Protein 1MW5 (pdb70)

Organism: Haemophilus influenzae (strain ATCC 51907 / DSM 11121 / KW20 / Rd) (NCBI:txid71421)

Structure (mmCIF, N/CA/C/O backbone):
data_1MW5
#
_entry.id   1MW5
#
_cell.length_a   79.289
_cell.length_b   79.289
_cell.length_c   143.842
_cell.angle_alpha   90.00
_cell.angle_beta   90.00
_cell.angle_gamma   120.00
#
_symmetry.space_group_name_H-M   'P 64'
#
loop_
_entity.id
_entity.type
_entity.pdbx_description
1 polymer 'HYPOTHETICAL PROTEIN HI1480'
2 water water
#
loop_
_atom_site.group_PDB
_atom_site.id
_atom_site.type_symbol
_atom_site.label_atom_id
_atom_site.label_alt_id
_atom_site.label_comp_id
_atom_site.label_asym_id
_atom_site.label_entity_id
_atom_site.label_seq_id
_atom_site.pdbx_PDB_ins_code
_atom_site.Cartn_x
_atom_site.Cartn_y
_atom_site.Cartn_z
_atom_site.occupancy
_atom_site.B_iso_or_equiv
_atom_site.auth_seq_id
_atom_site.auth_comp_id
_atom_site.auth_asym_id
_atom_site.auth_atom_id
_atom_site.pdbx_PDB_model_num
ATOM 1 N N . GLU A 1 6 ? 23.079 18.485 38.766 1.00 72.58 3 GLU A N 1
ATOM 2 C CA . GLU A 1 6 ? 24.335 19.298 38.802 1.00 74.15 3 GLU A CA 1
ATOM 3 C C . GLU A 1 6 ? 25.322 18.676 39.788 1.00 70.77 3 GLU A C 1
ATOM 4 O O . GLU A 1 6 ? 26.260 17.995 39.400 1.00 64.16 3 GLU A O 1
ATOM 10 N N . THR A 1 7 ? 25.115 18.932 41.073 1.00 66.53 4 THR A N 1
ATOM 11 C CA . THR A 1 7 ? 25.993 18.363 42.070 1.00 64.22 4 THR A CA 1
ATOM 12 C C . THR A 1 7 ? 25.802 16.839 42.036 1.00 59.26 4 THR A C 1
ATOM 13 O O . THR A 1 7 ? 26.721 16.072 42.338 1.00 50.36 4 THR A O 1
ATOM 17 N N . ASP A 1 8 ? 24.603 16.412 41.655 1.00 52.44 5 ASP A N 1
ATOM 18 C CA . ASP A 1 8 ? 24.298 14.994 41.523 1.00 48.40 5 ASP A CA 1
ATOM 19 C C . ASP A 1 8 ? 25.281 14.412 40.488 1.00 46.91 5 ASP A C 1
ATOM 20 O O . ASP A 1 8 ? 25.943 13.405 40.734 1.00 42.80 5 ASP A O 1
ATOM 25 N N . LEU A 1 9 ? 25.409 15.077 39.342 1.00 38.80 6 LEU A N 1
ATOM 26 C CA . LEU A 1 9 ? 26.305 14.614 38.297 1.00 35.82 6 LEU A CA 1
ATOM 27 C C . LEU A 1 9 ? 27.754 14.581 38.757 1.00 40.29 6 LEU A C 1
ATOM 28 O O . LEU A 1 9 ? 28.489 13.649 38.439 1.00 35.38 6 LEU A O 1
ATOM 33 N N . LEU A 1 10 ? 28.172 15.570 39.529 1.00 35.38 7 LEU A N 1
ATOM 34 C CA . LEU A 1 10 ? 29.541 15.584 39.981 1.00 37.50 7 LEU A CA 1
ATOM 35 C C . LEU A 1 10 ? 29.793 14.516 41.045 1.00 40.35 7 LEU A C 1
ATOM 36 O O . LEU A 1 10 ? 30.893 13.942 41.105 1.00 32.10 7 LEU A O 1
ATOM 49 N N . LYS A 1 12 ? 28.364 11.645 41.084 1.00 37.04 9 LYS A N 1
ATOM 50 C CA . LYS A 1 12 ? 28.457 10.418 40.285 1.00 39.85 9 LYS A CA 1
ATOM 51 C C . LYS A 1 12 ? 29.876 10.262 39.765 1.00 38.86 9 LYS A C 1
ATOM 52 O O . LYS A 1 12 ? 30.379 9.141 39.672 1.00 37.03 9 LYS A O 1
ATOM 74 N N . VAL A 1 14 ? 32.697 11.627 41.225 1.00 31.62 11 VAL A N 1
ATOM 75 C CA . VAL A 1 14 ? 33.675 11.372 42.289 1.00 34.14 11 VAL A CA 1
ATOM 76 C C . VAL A 1 14 ? 33.582 9.915 42.828 1.00 35.50 11 VAL A C 1
ATOM 77 O O . VAL A 1 14 ? 34.545 9.397 43.377 1.00 30.23 11 VAL A O 1
ATOM 81 N N . ARG A 1 15 ? 32.428 9.285 42.668 1.00 27.48 12 ARG A N 1
ATOM 82 C CA . ARG A 1 15 ? 32.201 7.903 43.144 1.00 29.78 12 ARG A CA 1
ATOM 83 C C . ARG A 1 15 ? 32.645 6.786 42.186 1.00 32.24 12 ARG A C 1
ATOM 84 O O . ARG A 1 15 ? 32.226 5.625 42.362 1.00 28.25 12 ARG A O 1
ATOM 92 N N . GLN A 1 16 ? 33.413 7.118 41.144 1.00 27.51 13 GLN A N 1
ATOM 93 C CA . GLN A 1 16 ? 33.895 6.067 40.234 1.00 29.34 13 GLN A CA 1
ATOM 94 C C . GLN A 1 16 ? 35.169 6.451 39.555 1.00 27.25 13 GLN A C 1
ATOM 95 O O . GLN A 1 16 ? 35.553 7.628 39.562 1.00 28.48 13 GLN A O 1
ATOM 101 N N . PRO A 1 17 ? 35.876 5.452 38.978 1.00 27.42 14 PRO A N 1
ATOM 102 C CA . PRO A 1 17 ? 37.131 5.740 38.279 1.00 28.79 14 PRO A CA 1
ATOM 103 C C . PRO A 1 17 ? 36.732 6.642 37.087 1.00 29.65 14 PRO A C 1
ATOM 104 O O . PRO A 1 17 ? 35.722 6.374 36.425 1.00 28.77 14 PRO A O 1
ATOM 108 N N . VAL A 1 18 ? 37.500 7.704 36.847 1.00 26.84 15 VAL A N 1
ATOM 109 C CA . VAL A 1 18 ? 37.212 8.627 35.755 1.00 29.07 15 VAL A CA 1
ATOM 110 C C . VAL A 1 18 ? 38.374 8.769 34.819 1.00 27.70 15 VAL A C 1
ATOM 111 O O . VAL A 1 18 ? 39.479 8.335 35.123 1.00 30.64 15 VAL A O 1
ATOM 115 N N . LYS A 1 19 ? 38.117 9.423 33.687 1.00 29.79 16 LYS A N 1
ATOM 116 C CA . LYS A 1 19 ? 39.101 9.550 32.640 1.00 29.51 16 LYS A CA 1
ATOM 117 C C . LYS A 1 19 ? 39.110 10.953 31.998 1.00 24.92 16 LYS A C 1
ATOM 118 O O . LYS A 1 19 ? 38.054 11.547 31.776 1.00 29.09 16 LYS A O 1
ATOM 124 N N . LEU A 1 20 ? 40.292 11.449 31.669 1.00 24.50 17 LEU A N 1
ATOM 125 C CA . LEU A 1 20 ? 40.418 12.777 31.035 1.00 29.89 17 LEU A CA 1
ATOM 126 C C . LEU A 1 20 ? 40.418 12.709 29.517 1.00 28.01 17 LEU A C 1
ATOM 127 O O . LEU A 1 20 ? 41.247 12.006 28.934 1.00 28.68 17 LEU A O 1
ATOM 132 N N . TYR A 1 21 ? 39.509 13.442 28.872 1.00 30.43 18 TYR A N 1
ATOM 133 C CA . TYR A 1 21 ? 39.467 13.469 27.403 1.00 28.50 18 TYR A CA 1
ATOM 134 C C . TYR A 1 21 ? 39.758 14.868 26.806 1.00 29.12 18 TYR A C 1
ATOM 135 O O . TYR A 1 21 ? 39.139 15.828 27.230 1.00 25.18 18 TYR A O 1
ATOM 144 N N . SER A 1 22 ? 40.661 14.976 25.834 1.00 32.58 19 SER A N 1
ATOM 145 C CA . SER A 1 22 ? 40.828 16.250 25.115 1.00 33.40 19 SER A CA 1
ATOM 146 C C . SER A 1 22 ? 39.595 16.273 24.190 1.00 36.61 19 SER A C 1
ATOM 147 O O . SER A 1 22 ? 38.955 15.221 23.990 1.00 32.73 19 SER A O 1
ATOM 150 N N . VAL A 1 23 ? 39.261 17.437 23.613 1.00 31.25 20 VAL A N 1
ATOM 151 C CA . VAL A 1 23 ? 38.101 17.539 22.732 1.00 29.92 20 VAL A CA 1
ATOM 152 C C . VAL A 1 23 ? 38.348 16.651 21.534 1.00 28.51 20 VAL A C 1
ATOM 153 O O . VAL A 1 23 ? 37.439 15.955 21.099 1.00 28.53 20 VAL A O 1
ATOM 157 N N . ALA A 1 24 ? 39.590 16.643 21.024 1.00 25.43 21 ALA A N 1
ATOM 158 C CA . ALA A 1 24 ? 39.902 15.772 19.874 1.00 34.19 21 ALA A CA 1
ATOM 159 C C . ALA A 1 24 ? 39.669 14.260 20.173 1.00 32.00 21 ALA A C 1
ATOM 160 O O . ALA A 1 24 ? 39.022 13.527 19.370 1.00 28.74 21 ALA A O 1
ATOM 162 N N . THR A 1 25 ? 40.150 13.786 21.326 1.00 34.17 22 THR A N 1
ATOM 163 C CA . THR A 1 25 ? 39.979 12.359 21.621 1.00 30.22 22 THR A CA 1
ATOM 164 C C . THR A 1 25 ? 38.513 12.024 21.853 1.00 27.66 22 THR A C 1
ATOM 165 O O . THR A 1 25 ? 38.081 10.943 21.504 1.00 33.50 22 THR A O 1
ATOM 169 N N . LEU A 1 26 ? 37.724 12.939 22.407 1.00 27.76 23 LEU A N 1
ATOM 170 C CA . LEU A 1 26 ? 36.277 12.663 22.578 1.00 24.22 23 LEU A CA 1
ATOM 171 C C . LEU A 1 26 ? 35.588 12.600 21.189 1.00 27.88 23 LEU A C 1
ATOM 172 O O . LEU A 1 26 ? 34.759 11.720 20.910 1.00 28.35 23 LEU A O 1
ATOM 177 N N . PHE A 1 27 ? 35.932 13.525 20.302 1.00 28.80 24 PHE A N 1
ATOM 178 C CA . PHE A 1 27 ? 35.344 13.541 18.947 1.00 29.18 24 PHE A CA 1
ATOM 179 C C . PHE A 1 27 ? 35.691 12.187 18.265 1.00 26.61 24 PHE A C 1
ATOM 180 O O . PHE A 1 27 ? 34.854 11.557 17.598 1.00 28.29 24 PHE A O 1
ATOM 188 N N . HIS A 1 28 ? 36.936 11.767 18.431 1.00 26.95 25 HIS A N 1
ATOM 189 C CA . HIS A 1 28 ? 37.403 10.498 17.863 1.00 32.80 25 HIS A CA 1
ATOM 190 C C . HIS A 1 28 ? 36.646 9.327 18.514 1.00 26.82 25 HIS A C 1
ATOM 191 O O . HIS A 1 28 ? 36.273 8.375 17.832 1.00 29.28 25 HIS A O 1
ATOM 198 N N . GLU A 1 29 ? 36.371 9.391 19.815 1.00 28.16 26 GLU A N 1
ATOM 199 C CA . GLU A 1 29 ? 35.605 8.297 20.414 1.00 33.34 26 GLU A CA 1
ATOM 200 C C . GLU A 1 29 ? 34.197 8.210 19.792 1.00 35.18 26 GLU A C 1
ATOM 201 O O . GLU A 1 29 ? 33.681 7.111 19.524 1.00 35.61 26 GLU A O 1
ATOM 207 N N . PHE A 1 30 ? 33.555 9.363 19.592 1.00 30.00 27 PHE A N 1
ATOM 208 C CA . PHE A 1 30 ? 32.232 9.382 18.939 1.00 32.35 27 PHE A CA 1
ATOM 209 C C . PHE A 1 30 ? 32.330 8.764 17.543 1.00 28.60 27 PHE A C 1
ATOM 210 O O . PHE A 1 30 ? 31.457 7.964 17.142 1.00 28.72 27 PHE A O 1
ATOM 218 N N . SER A 1 31 ? 33.395 9.109 16.815 1.00 21.00 28 SER A N 1
ATOM 219 C CA . SER A 1 31 ? 33.544 8.557 15.450 1.00 28.05 28 SER A CA 1
ATOM 220 C C . SER A 1 31 ? 33.626 7.032 15.504 1.00 30.42 28 SER A C 1
ATOM 221 O O . SER A 1 31 ? 32.987 6.349 14.703 1.00 31.20 28 SER A O 1
ATOM 224 N N . GLU A 1 32 ? 34.431 6.505 16.430 1.00 33.88 29 GLU A N 1
ATOM 225 C CA . GLU A 1 32 ? 34.597 5.037 16.560 1.00 33.42 29 GLU A CA 1
ATOM 226 C C . GLU A 1 32 ? 33.311 4.310 16.940 1.00 27.77 29 GLU A C 1
ATOM 227 O O . GLU A 1 32 ? 32.941 3.337 16.275 1.00 34.86 29 GLU A O 1
ATOM 233 N N . VAL A 1 33 ? 32.621 4.778 17.984 1.00 25.44 30 VAL A N 1
ATOM 234 C CA . VAL A 1 33 ? 31.372 4.158 18.423 1.00 25.88 30 VAL A CA 1
ATOM 235 C C . VAL A 1 33 ? 30.301 4.192 17.318 1.00 28.87 30 VAL A C 1
ATOM 236 O O . VAL A 1 33 ? 29.609 3.180 17.046 1.00 29.92 30 VAL A O 1
ATOM 240 N N . ILE A 1 34 ? 30.172 5.349 16.663 1.00 28.52 31 ILE A N 1
ATOM 241 C CA . ILE A 1 34 ? 29.206 5.482 15.585 1.00 27.15 31 ILE A CA 1
ATOM 242 C C . ILE A 1 34 ? 29.494 4.534 14.406 1.00 24.33 31 ILE A C 1
ATOM 243 O O . ILE A 1 34 ? 28.560 3.850 13.952 1.00 26.79 31 ILE A O 1
ATOM 248 N N . THR A 1 35 ? 30.740 4.418 13.921 1.00 25.75 32 THR A N 1
ATOM 249 C CA . THR A 1 35 ? 30.949 3.515 12.783 1.00 31.88 32 THR A CA 1
ATOM 250 C C . THR A 1 35 ? 30.710 2.056 13.161 1.00 31.96 32 THR A C 1
ATOM 251 O O . THR A 1 35 ? 30.219 1.270 12.340 1.00 32.52 32 THR A O 1
ATOM 255 N N . LYS A 1 36 ? 31.028 1.698 14.397 1.00 30.07 33 LYS A N 1
ATOM 256 C CA . LYS A 1 36 ? 30.774 0.339 14.860 1.00 30.82 33 LYS A CA 1
ATOM 257 C C . LYS A 1 36 ? 29.285 0.084 14.847 1.00 34.13 33 LYS A C 1
ATOM 258 O O . LYS A 1 36 ? 28.860 -0.946 14.329 1.00 31.29 33 LYS A O 1
ATOM 264 N N . LEU A 1 37 ? 28.490 1.001 15.416 1.00 27.29 34 LEU A N 1
ATOM 265 C CA . LEU A 1 37 ? 27.040 0.810 15.439 1.00 28.03 34 LEU A CA 1
ATOM 266 C C . LEU A 1 37 ? 26.466 0.766 14.008 1.00 34.30 34 LEU A C 1
ATOM 267 O O . LEU A 1 37 ? 25.522 0.014 13.734 1.00 31.64 34 LEU A O 1
ATOM 272 N N . GLU A 1 38 ? 27.017 1.558 13.093 1.00 32.68 35 GLU A N 1
ATOM 273 C CA . GLU A 1 38 ? 26.497 1.512 11.723 1.00 36.08 35 GLU A CA 1
ATOM 274 C C . GLU A 1 38 ? 26.770 0.141 11.122 1.00 34.23 35 GLU A C 1
ATOM 275 O O . GLU A 1 38 ? 26.026 -0.311 10.267 1.00 32.15 35 GLU A O 1
ATOM 281 N N . HIS A 1 39 ? 27.809 -0.542 11.594 1.00 36.70 36 HIS A N 1
ATOM 282 C CA . HIS A 1 39 ? 28.106 -1.860 11.055 1.00 36.04 36 HIS A CA 1
ATOM 283 C C . HIS A 1 39 ? 27.050 -2.848 11.505 1.00 37.42 36 HIS A C 1
ATOM 284 O O . HIS A 1 39 ? 26.871 -3.893 10.890 1.00 40.63 36 HIS A O 1
ATOM 291 N N . SER A 1 40 ? 26.302 -2.524 12.548 1.00 35.03 37 SER A N 1
ATOM 292 C CA . SER A 1 40 ? 25.289 -3.483 12.996 1.00 32.63 37 SER A CA 1
ATOM 293 C C . SER A 1 40 ? 23.942 -3.291 12.315 1.00 39.66 37 SER A C 1
ATOM 294 O O . SER A 1 40 ? 23.020 -4.077 12.503 1.00 38.03 37 SER A O 1
ATOM 297 N N . VAL A 1 41 ? 23.841 -2.237 11.509 1.00 39.18 38 VAL A N 1
ATOM 298 C CA . VAL A 1 41 ? 22.607 -1.943 10.819 1.00 38.33 38 VAL A CA 1
ATOM 299 C C . VAL A 1 41 ? 22.305 -3.027 9.795 1.00 42.59 38 VAL A C 1
ATOM 300 O O . VAL A 1 41 ? 23.170 -3.433 9.010 1.00 40.55 38 VAL A O 1
ATOM 304 N N . GLN A 1 42 ? 21.072 -3.508 9.842 1.00 44.78 39 GLN A N 1
ATOM 305 C CA . GLN A 1 42 ? 20.587 -4.502 8.899 1.00 55.21 39 GLN A CA 1
ATOM 306 C C . GLN A 1 42 ? 19.455 -3.824 8.104 1.00 52.10 39 GLN A C 1
ATOM 307 O O . GLN A 1 42 ? 19.719 -3.150 7.123 1.00 61.40 39 GLN A O 1
ATOM 313 N N . LYS A 1 43 ? 18.214 -3.956 8.545 1.00 55.80 40 LYS A N 1
ATOM 314 C CA . LYS A 1 43 ? 17.099 -3.322 7.844 1.00 58.76 40 LYS A CA 1
ATOM 315 C C . LYS A 1 43 ? 16.826 -1.919 8.376 1.00 59.67 40 LYS A C 1
ATOM 316 O O . LYS A 1 43 ? 17.229 -1.558 9.483 1.00 64.58 40 LYS A O 1
ATOM 322 N N . GLU A 1 44 ? 16.109 -1.139 7.590 1.00 50.07 41 GLU A N 1
ATOM 323 C CA . GLU A 1 44 ? 15.738 0.203 7.994 1.00 52.92 41 GLU A CA 1
ATOM 324 C C . GLU A 1 44 ? 14.536 0.098 8.928 1.00 52.33 41 GLU A C 1
ATOM 325 O O . GLU A 1 44 ? 13.653 -0.724 8.721 1.00 54.30 41 GLU A O 1
ATOM 331 N N . PRO A 1 45 ? 14.487 0.927 9.977 1.00 51.46 42 PRO A N 1
ATOM 332 C CA . PRO A 1 45 ? 13.352 0.880 10.907 1.00 51.66 42 PRO A CA 1
ATOM 333 C C . PRO A 1 45 ? 12.061 1.393 10.226 1.00 53.18 42 PRO A C 1
ATOM 334 O O . PRO A 1 45 ? 12.108 2.226 9.315 1.00 44.96 42 PRO A O 1
ATOM 338 N N . THR A 1 46 ? 10.912 0.890 10.640 1.00 53.35 43 THR A N 1
ATOM 339 C 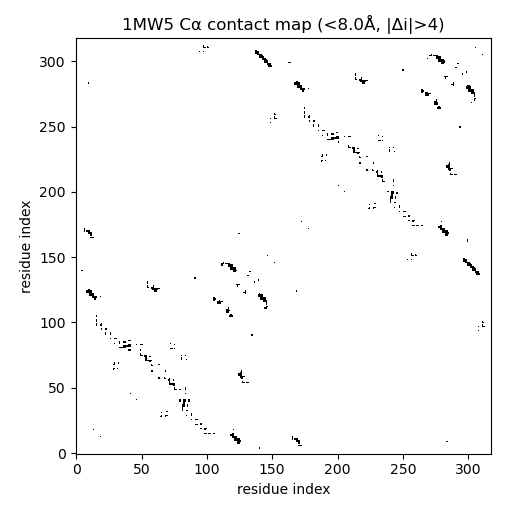CA . THR A 1 46 ? 9.676 1.350 10.029 1.00 58.09 43 THR A CA 1
ATOM 340 C C . THR A 1 46 ? 9.019 2.309 10.996 1.00 57.88 43 THR A C 1
ATOM 341 O O . THR A 1 46 ? 8.840 3.475 10.703 1.00 64.75 43 THR A O 1
ATOM 345 N N . SER A 1 47 ? 8.663 1.821 12.165 1.00 65.80 44 SER A N 1
ATOM 346 C CA . SER A 1 47 ? 8.058 2.683 13.164 1.00 74.00 44 SER A CA 1
ATOM 347 C C . SER A 1 47 ? 9.123 2.890 14.236 1.00 72.22 44 SER A C 1
ATOM 348 O O . SER A 1 47 ? 9.885 1.965 14.520 1.00 73.85 44 SER A O 1
ATOM 351 N N . LEU A 1 48 ? 9.191 4.083 14.830 1.00 71.97 45 LEU A N 1
ATOM 352 C CA . LEU A 1 48 ? 10.187 4.303 15.867 1.00 70.72 45 LEU A CA 1
ATOM 353 C C . LEU A 1 48 ? 9.748 4.591 17.299 1.00 72.47 45 LEU A C 1
ATOM 354 O O . LEU A 1 48 ? 8.647 5.080 17.569 1.00 73.70 45 LEU A O 1
ATOM 359 N N . LEU A 1 49 ? 10.656 4.280 18.217 1.00 67.41 46 LEU A N 1
ATOM 360 C CA . LEU A 1 49 ? 10.410 4.400 19.647 1.00 67.10 46 LEU A CA 1
ATOM 361 C C . LEU A 1 49 ? 10.102 5.773 20.198 1.00 65.83 46 LEU A C 1
ATOM 362 O O . LEU A 1 49 ? 10.574 6.780 19.692 1.00 64.63 46 LEU A O 1
ATOM 367 N N . SER A 1 50 ? 9.284 5.786 21.243 1.00 61.89 47 SER A N 1
ATOM 368 C CA . SER A 1 50 ? 8.936 7.013 21.916 1.00 67.70 47 SER A CA 1
ATOM 369 C C . SER A 1 50 ? 10.034 7.211 22.942 1.00 69.78 47 SER A C 1
ATOM 370 O O . SER A 1 50 ? 10.651 6.249 23.375 1.00 72.18 47 SER A O 1
ATOM 373 N N . GLU A 1 51 ? 10.281 8.450 23.344 1.00 74.70 48 GLU A N 1
ATOM 374 C CA . GLU A 1 51 ? 11.324 8.706 24.329 1.00 73.85 48 GLU A CA 1
ATOM 375 C C . GLU A 1 51 ? 11.063 7.900 25.589 1.00 72.37 48 GLU A C 1
ATOM 376 O O . GLU A 1 51 ? 11.936 7.735 26.439 1.00 73.21 48 GLU A O 1
ATOM 382 N N . GLU A 1 52 ? 9.854 7.386 25.714 1.00 69.45 49 GLU A N 1
ATOM 383 C CA . GLU A 1 52 ? 9.537 6.582 26.877 1.00 68.89 49 GLU A CA 1
ATOM 384 C C . GLU A 1 52 ? 10.105 5.183 26.656 1.00 66.09 49 GLU A C 1
ATOM 385 O O . GLU A 1 52 ? 10.874 4.656 27.458 1.00 68.25 49 GLU A O 1
ATOM 391 N N . ASN A 1 53 ? 9.727 4.593 25.540 1.00 58.64 50 ASN A N 1
ATOM 392 C CA . ASN A 1 53 ? 10.177 3.265 25.215 1.00 59.92 50 ASN A CA 1
ATOM 393 C C . ASN A 1 53 ? 11.623 3.221 24.777 1.00 59.05 50 ASN A C 1
ATOM 394 O O . ASN A 1 53 ? 12.283 2.190 24.918 1.00 54.83 50 ASN A O 1
ATOM 399 N N . TRP A 1 54 ? 12.125 4.330 24.245 1.00 55.97 51 TRP A N 1
ATOM 400 C CA . TRP A 1 54 ? 13.496 4.316 23.791 1.00 54.52 51 TRP A CA 1
ATOM 401 C C . TRP A 1 54 ? 14.392 4.272 25.017 1.00 56.07 51 TRP A C 1
ATOM 402 O O . TRP A 1 54 ? 15.403 3.571 25.026 1.00 57.08 51 TRP A O 1
ATOM 413 N N . HIS A 1 55 ? 14.008 4.968 26.076 1.00 49.30 52 HIS A N 1
ATOM 414 C CA . HIS A 1 55 ? 14.823 4.932 27.270 1.00 56.67 52 HIS A CA 1
ATOM 415 C C . HIS A 1 55 ? 14.808 3.580 27.999 1.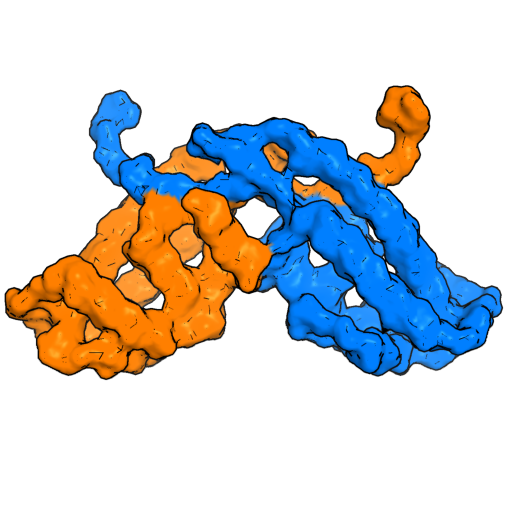00 56.36 52 HIS A C 1
ATOM 416 O O . HIS A 1 55 ? 15.816 3.153 28.585 1.00 50.45 52 HIS A O 1
ATOM 423 N N . LYS A 1 56 ? 13.670 2.897 27.941 1.00 55.37 53 LYS A N 1
ATOM 424 C CA . LYS A 1 56 ? 13.542 1.576 28.546 1.00 50.00 53 LYS A CA 1
ATOM 425 C C . LYS A 1 56 ? 14.477 0.625 27.808 1.00 46.17 53 LYS A C 1
ATOM 426 O O . LYS A 1 56 ? 15.142 -0.205 28.426 1.00 47.37 53 LYS A O 1
ATOM 432 N N . GLN A 1 57 ? 14.531 0.747 26.481 1.00 43.12 54 GLN A N 1
ATOM 433 C CA . GLN A 1 57 ? 15.391 -0.092 25.680 1.00 35.23 54 GLN A CA 1
ATOM 434 C C . GLN A 1 57 ? 16.877 0.280 25.833 1.00 45.89 54 GLN A C 1
ATOM 435 O O . GLN A 1 57 ? 17.765 -0.589 25.771 1.00 39.87 54 GLN A O 1
ATOM 441 N N . PHE A 1 58 ? 17.159 1.566 26.030 1.00 37.69 55 PHE A N 1
ATOM 442 C CA . PHE A 1 58 ? 18.544 1.977 26.175 1.00 35.66 55 PHE A CA 1
ATOM 443 C C . PHE A 1 58 ? 19.136 1.418 27.481 1.00 38.09 55 PHE A C 1
ATOM 444 O O . PHE A 1 58 ? 20.319 1.081 27.558 1.00 33.03 55 PHE A O 1
ATOM 452 N N . LEU A 1 59 ? 18.307 1.342 28.511 1.00 38.31 56 LEU A N 1
ATOM 453 C CA . LEU A 1 59 ? 18.745 0.813 29.794 1.00 41.93 56 LEU A CA 1
ATOM 454 C C . LEU A 1 59 ? 19.231 -0.646 29.659 1.00 39.03 56 LEU A C 1
ATOM 455 O O . LEU A 1 59 ? 20.293 -1.018 30.175 1.00 39.82 56 LEU A O 1
ATOM 460 N N . LYS A 1 60 ? 18.445 -1.457 28.959 1.00 40.82 57 LYS A N 1
ATOM 461 C CA . LYS A 1 60 ? 18.777 -2.858 28.729 1.00 41.28 57 LYS A CA 1
ATOM 462 C C . LYS A 1 60 ? 20.039 -2.947 27.897 1.00 42.54 57 LYS A C 1
ATOM 463 O O . LYS A 1 60 ? 20.861 -3.846 28.102 1.00 39.81 57 LYS A O 1
ATOM 469 N N . PHE A 1 61 ? 20.180 -2.012 26.956 1.00 37.22 58 PHE A N 1
ATOM 470 C CA . PHE A 1 61 ? 21.346 -1.966 26.065 1.00 33.97 58 PHE A CA 1
ATOM 471 C C . PHE A 1 61 ? 22.576 -1.642 26.895 1.00 33.14 58 PHE A C 1
ATOM 472 O O . PHE A 1 61 ? 23.588 -2.320 26.787 1.00 32.89 58 PHE A O 1
ATOM 480 N N . ALA A 1 62 ? 22.488 -0.607 27.730 1.00 31.95 59 ALA A N 1
ATOM 481 C CA . ALA A 1 62 ? 23.643 -0.200 28.529 1.00 38.95 59 ALA A CA 1
ATOM 482 C C . ALA A 1 62 ? 24.062 -1.260 29.564 1.00 37.75 59 ALA A C 1
ATOM 483 O O . ALA A 1 62 ? 25.251 -1.443 29.831 1.00 39.71 59 ALA A O 1
ATOM 485 N N . GLN A 1 63 ? 23.092 -1.931 30.158 1.00 37.35 60 GLN A N 1
ATOM 486 C CA . GLN A 1 63 ? 23.405 -2.986 31.121 1.00 42.25 60 GLN A CA 1
ATOM 487 C C . GLN A 1 63 ? 24.174 -4.120 30.453 1.00 37.21 60 GLN A C 1
ATOM 488 O O . GLN A 1 63 ? 24.907 -4.836 31.124 1.00 40.64 60 GLN A O 1
ATOM 494 N N . ALA A 1 64 ? 24.021 -4.279 29.139 1.00 33.27 61 ALA A N 1
ATOM 495 C CA . ALA A 1 64 ? 24.739 -5.343 28.426 1.00 33.19 61 ALA A CA 1
ATOM 496 C C . ALA A 1 64 ? 26.072 -4.884 27.807 1.00 33.88 61 ALA A C 1
ATOM 497 O O . ALA A 1 64 ? 26.753 -5.659 27.123 1.00 33.30 61 ALA A O 1
ATOM 499 N N . LEU A 1 65 ? 26.436 -3.623 28.030 1.00 33.09 62 LEU A N 1
ATOM 500 C CA . LEU A 1 65 ? 27.717 -3.101 27.520 1.00 33.05 62 LEU A CA 1
ATOM 501 C C . LEU A 1 65 ? 28.857 -3.413 28.507 1.00 28.82 62 LEU A C 1
ATOM 502 O O . LEU A 1 65 ? 28.621 -3.673 29.673 1.00 30.90 62 LEU A O 1
ATOM 507 N N . PRO A 1 6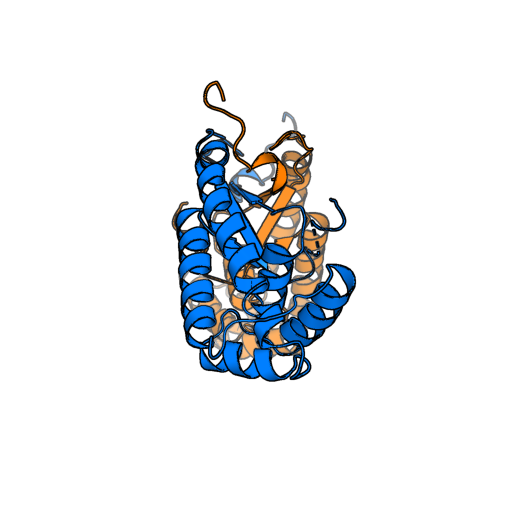6 ? 30.116 -3.399 28.043 1.00 26.20 63 PRO A N 1
ATOM 508 C CA . PRO A 1 66 ? 31.236 -3.685 28.951 1.00 31.92 63 PRO A CA 1
ATOM 509 C C . PRO A 1 66 ? 31.437 -2.553 29.941 1.00 31.86 63 PRO A C 1
ATOM 510 O O . PRO A 1 66 ? 31.160 -1.400 29.614 1.00 32.70 63 PRO A O 1
ATOM 514 N N . ALA A 1 67 ? 31.879 -2.883 31.150 1.00 28.05 64 ALA A N 1
ATOM 515 C CA . ALA A 1 67 ? 32.212 -1.880 32.150 1.00 25.38 64 ALA A CA 1
ATOM 516 C C . ALA A 1 67 ? 33.743 -1.786 32.028 1.00 29.04 64 ALA A C 1
ATOM 517 O O . ALA A 1 67 ? 34.392 -1.109 32.799 1.00 26.42 64 ALA A O 1
ATOM 519 N N . HIS A 1 68 ? 34.315 -2.500 31.052 1.00 30.14 65 HIS A N 1
ATOM 520 C CA . HIS A 1 68 ? 35.745 -2.343 30.752 1.00 27.96 65 HIS A CA 1
ATOM 521 C C . HIS A 1 68 ? 35.790 -0.889 30.135 1.00 32.45 65 HIS A C 1
ATOM 522 O O . HIS A 1 68 ? 34.735 -0.305 29.829 1.00 24.28 65 HIS A O 1
ATOM 529 N N . GLY A 1 69 ? 36.976 -0.328 29.959 1.00 25.23 66 GLY A N 1
ATOM 530 C CA . GLY A 1 69 ? 37.086 1.033 29.436 1.00 28.28 66 GLY A CA 1
ATOM 531 C C . GLY A 1 69 ? 36.743 1.244 27.966 1.00 36.37 66 GLY A C 1
ATOM 532 O O . GLY A 1 69 ? 36.668 2.394 27.515 1.00 31.67 66 GLY A O 1
ATOM 533 N N . SER A 1 70 ? 36.552 0.162 27.205 1.00 32.81 67 SER A N 1
ATOM 534 C CA . SER A 1 70 ? 36.227 0.289 25.788 1.00 28.77 67 SER A CA 1
ATOM 535 C C . SER A 1 70 ? 35.309 -0.827 25.350 1.00 32.54 67 SER A C 1
ATOM 536 O O . SER A 1 70 ? 35.023 -1.726 26.130 1.00 28.65 67 SER A O 1
ATOM 539 N N . ALA A 1 71 ? 34.840 -0.758 24.108 1.00 33.27 68 ALA A N 1
ATOM 540 C CA . ALA A 1 71 ? 33.941 -1.773 23.565 1.00 32.01 68 ALA A CA 1
ATOM 541 C C . ALA A 1 71 ? 34.319 -2.046 22.095 1.00 31.95 68 ALA A C 1
ATOM 542 O O . ALA A 1 71 ? 34.537 -1.112 21.320 1.00 31.16 68 ALA A O 1
ATOM 544 N N . SER A 1 72 ? 34.392 -3.320 21.718 1.00 27.43 69 SER A N 1
ATOM 545 C CA . SER A 1 72 ? 34.706 -3.704 20.345 1.00 27.98 69 SER A CA 1
ATOM 546 C C . SER A 1 72 ? 33.361 -3.752 19.606 1.00 27.13 69 SER A C 1
ATOM 547 O O . SER A 1 72 ? 32.317 -3.636 20.234 1.00 27.70 69 SER A O 1
ATOM 550 N N . TRP A 1 73 ? 33.386 -3.966 18.298 1.00 31.09 70 TRP A N 1
ATOM 551 C CA . TRP A 1 73 ? 32.153 -4.042 17.528 1.00 34.74 70 TRP A CA 1
ATOM 552 C C . TRP A 1 73 ? 31.306 -5.155 18.104 1.00 37.53 70 TRP A C 1
ATOM 553 O O . TRP A 1 73 ? 30.107 -4.970 18.384 1.00 35.29 70 TRP A O 1
ATOM 564 N N . LEU A 1 74 ? 31.921 -6.325 18.281 1.00 37.12 71 LEU A N 1
ATOM 565 C CA . LEU A 1 74 ? 31.175 -7.446 18.846 1.00 34.01 71 LEU A CA 1
ATOM 566 C C . LEU A 1 74 ? 30.531 -7.094 20.182 1.00 33.12 71 LEU A C 1
ATOM 567 O O . LEU A 1 74 ? 29.388 -7.485 20.435 1.00 31.21 71 LEU A O 1
ATOM 572 N N . ASN A 1 75 ? 31.250 -6.384 21.060 1.00 30.59 72 ASN A N 1
ATOM 573 C CA . ASN A 1 75 ? 30.642 -6.029 22.354 1.00 35.02 72 ASN A CA 1
ATOM 574 C C . ASN A 1 75 ? 29.367 -5.196 22.117 1.00 37.46 72 ASN A C 1
ATOM 575 O O . ASN A 1 75 ? 28.368 -5.376 22.807 1.00 36.56 72 ASN A O 1
ATOM 580 N N . LEU A 1 76 ? 29.428 -4.265 21.159 1.00 33.69 73 LEU A N 1
ATOM 581 C CA . LEU A 1 76 ? 28.271 -3.394 20.867 1.00 31.22 73 LEU A CA 1
ATOM 582 C C . LEU A 1 76 ? 27.149 -4.188 20.243 1.00 30.40 73 LEU A C 1
ATOM 583 O O . LEU A 1 76 ? 25.991 -4.047 20.639 1.00 30.36 73 LEU A O 1
ATOM 588 N N . ASP A 1 77 ? 27.497 -5.040 19.285 1.00 33.36 74 ASP A N 1
ATOM 589 C CA . ASP A 1 77 ? 26.473 -5.846 18.640 1.00 39.18 74 ASP A CA 1
ATOM 590 C C . ASP A 1 77 ? 25.844 -6.821 19.623 1.00 39.07 74 ASP A C 1
ATOM 591 O O . ASP A 1 77 ? 24.627 -7.046 19.578 1.00 40.52 74 ASP A O 1
ATOM 596 N N . ASP A 1 78 ? 26.644 -7.398 20.528 1.00 40.55 75 ASP A N 1
ATOM 597 C CA . ASP A 1 78 ? 26.041 -8.303 21.516 1.00 41.58 75 ASP A CA 1
ATOM 598 C C . ASP A 1 78 ? 25.064 -7.521 22.402 1.00 41.30 75 ASP A C 1
ATOM 599 O O . ASP A 1 78 ? 23.973 -8.011 22.728 1.00 36.65 75 ASP A O 1
ATOM 604 N N . ALA A 1 79 ? 25.448 -6.298 22.784 1.00 35.77 76 ALA A N 1
ATOM 605 C CA . ALA A 1 79 ? 24.575 -5.478 23.640 1.00 38.30 76 ALA A CA 1
ATOM 606 C C . ALA A 1 79 ? 23.273 -5.149 22.933 1.00 34.47 76 ALA A C 1
ATOM 607 O O . ALA A 1 79 ? 22.225 -5.022 23.583 1.00 35.31 76 ALA A O 1
ATOM 609 N N . LEU A 1 80 ? 23.328 -4.996 21.613 1.00 34.99 77 LEU A N 1
ATOM 610 C CA . LEU A 1 80 ? 22.105 -4.721 20.858 1.00 42.32 77 LEU A CA 1
ATOM 611 C C . LEU A 1 80 ? 21.061 -5.842 21.026 1.00 44.17 77 LEU A C 1
ATOM 612 O O . LEU A 1 80 ? 19.843 -5.582 21.032 1.00 41.65 77 LEU A O 1
ATOM 617 N N . GLN A 1 81 ? 21.539 -7.079 21.175 1.00 41.80 78 GLN A N 1
ATOM 618 C CA . GLN A 1 81 ? 20.640 -8.227 21.347 1.00 46.77 78 GLN A CA 1
ATOM 619 C C . GLN A 1 81 ? 19.789 -8.178 22.599 1.00 45.58 78 GLN A C 1
ATOM 620 O O . GLN A 1 81 ? 18.753 -8.829 22.658 1.00 48.33 78 GLN A O 1
ATOM 626 N N . ALA A 1 82 ? 20.217 -7.411 23.603 1.00 45.57 79 ALA A N 1
ATOM 627 C CA . ALA A 1 82 ? 19.451 -7.311 24.846 1.00 40.88 79 ALA A CA 1
ATOM 628 C C . ALA A 1 82 ? 18.215 -6.472 24.622 1.00 42.42 79 ALA A C 1
ATOM 629 O O . ALA A 1 82 ? 17.322 -6.427 25.471 1.00 40.45 79 ALA A O 1
ATOM 631 N N . VAL A 1 83 ? 18.178 -5.782 23.491 1.00 41.51 80 VAL A N 1
ATOM 632 C CA . VAL A 1 83 ? 17.018 -4.951 23.153 1.00 46.95 80 VAL A CA 1
ATOM 633 C C . VAL A 1 83 ? 15.935 -5.881 22.567 1.00 42.42 80 VAL A C 1
ATOM 634 O O . VAL A 1 83 ? 16.260 -6.800 21.822 1.00 46.85 80 VAL A O 1
ATOM 638 N N . VAL A 1 84 ? 14.666 -5.674 22.921 1.00 52.47 81 VAL A N 1
ATOM 639 C CA . VAL A 1 84 ? 13.604 -6.517 22.367 1.00 54.06 81 VAL A CA 1
ATOM 640 C C . VAL A 1 84 ? 13.770 -6.510 20.858 1.00 56.09 81 VAL A C 1
ATOM 641 O O . VAL A 1 84 ? 14.008 -5.454 20.253 1.00 55.41 81 VAL A O 1
ATOM 645 N N . GLY A 1 85 ? 13.649 -7.693 20.264 1.00 52.59 82 GLY A N 1
ATOM 646 C CA . GLY A 1 85 ? 13.832 -7.855 18.836 1.00 51.66 82 GLY A CA 1
ATOM 647 C C . GLY A 1 85 ? 12.968 -7.006 17.935 1.00 56.93 82 GLY A C 1
ATOM 648 O O . GLY A 1 85 ? 13.378 -6.668 16.822 1.00 56.92 82 GLY A O 1
ATOM 649 N N . ASN A 1 86 ? 11.769 -6.675 18.391 1.00 56.39 83 ASN A N 1
ATOM 650 C CA . ASN A 1 86 ? 10.859 -5.860 17.603 1.00 59.60 83 ASN A CA 1
ATOM 651 C C . ASN A 1 86 ? 11.261 -4.393 17.597 1.00 59.33 83 ASN A C 1
ATOM 652 O O . ASN A 1 86 ? 11.025 -3.687 16.634 1.00 60.29 83 ASN A O 1
ATOM 657 N N . SER A 1 87 ? 11.867 -3.940 18.682 1.00 61.70 84 SER A N 1
ATOM 658 C CA . SER A 1 87 ? 12.272 -2.548 18.799 1.00 58.90 84 SER A CA 1
ATOM 659 C C . SER A 1 87 ? 13.748 -2.298 18.461 1.00 55.49 84 SER A C 1
ATOM 660 O O . SER A 1 87 ? 14.201 -1.157 18.476 1.00 53.02 84 SER A O 1
ATOM 663 N N . ARG A 1 88 ? 14.474 -3.357 18.126 1.00 52.38 85 ARG A N 1
ATOM 664 C CA . ARG A 1 88 ? 15.901 -3.252 17.840 1.00 51.41 85 ARG A CA 1
ATOM 665 C C . ARG A 1 88 ? 16.373 -2.363 16.680 1.00 50.04 85 ARG A C 1
ATOM 666 O O . ARG A 1 88 ? 17.206 -1.480 16.893 1.00 47.06 85 ARG A O 1
ATOM 674 N N . SER A 1 89 ? 15.876 -2.580 15.463 1.00 40.38 86 SER A N 1
ATOM 675 C CA . SER A 1 89 ? 16.319 -1.751 14.347 1.00 46.23 86 SER A CA 1
ATOM 676 C C . SER A 1 89 ? 15.971 -0.276 14.561 1.00 42.87 86 SER A C 1
ATOM 677 O O . SER A 1 89 ? 16.694 0.611 14.095 1.00 45.83 86 SER A O 1
ATOM 680 N N . ALA A 1 90 ? 14.873 -0.025 15.265 1.00 45.03 87 ALA A N 1
ATOM 681 C CA . ALA A 1 90 ? 14.445 1.347 15.556 1.00 43.54 87 ALA A CA 1
ATOM 682 C C . ALA A 1 90 ? 15.355 1.924 16.633 1.00 43.55 87 ALA A C 1
ATOM 683 O O . ALA A 1 90 ? 15.832 3.070 16.540 1.00 39.84 87 ALA A O 1
ATOM 685 N N . PHE A 1 91 ? 15.575 1.133 17.676 1.00 35.64 88 PHE A N 1
ATOM 686 C CA . PHE A 1 91 ? 16.455 1.556 18.737 1.00 32.57 88 PHE A CA 1
ATOM 687 C C . PHE A 1 91 ? 17.816 1.932 18.164 1.00 33.89 88 PHE A C 1
ATOM 688 O O . PHE A 1 91 ? 18.355 2.983 18.483 1.00 34.12 88 PHE A O 1
ATOM 696 N N . LEU A 1 92 ? 18.368 1.054 17.331 1.00 26.51 89 LEU A N 1
ATOM 697 C CA . LEU A 1 92 ? 19.673 1.262 16.721 1.00 35.34 89 LEU A CA 1
ATOM 698 C C . LEU A 1 92 ? 19.762 2.535 15.829 1.00 38.82 89 LEU A C 1
ATOM 699 O O . LEU A 1 92 ? 20.722 3.313 15.937 1.00 36.41 89 LEU A O 1
ATOM 704 N N A HIS A 1 93 ? 18.791 2.736 14.947 0.50 32.23 90 HIS A N 1
ATOM 705 N N B HIS A 1 93 ? 18.764 2.726 14.965 0.50 36.94 90 HIS A N 1
ATOM 706 C CA A HIS A 1 93 ? 18.825 3.927 14.106 0.50 34.31 90 HIS A CA 1
ATOM 707 C CA B HIS A 1 93 ? 18.688 3.896 14.079 0.50 40.95 90 HIS A CA 1
ATOM 708 C C A HIS A 1 93 ? 18.609 5.192 14.945 0.50 31.18 90 HIS A C 1
ATOM 709 C C B HIS A 1 93 ? 18.589 5.166 14.927 0.50 36.79 90 HIS A C 1
ATOM 710 O O A HIS A 1 93 ? 19.232 6.225 14.701 0.50 36.63 90 HIS A O 1
ATOM 711 O O B HIS A 1 93 ? 19.259 6.165 14.671 0.50 40.77 90 HIS A O 1
ATOM 724 N N . GLN A 1 94 ? 17.757 5.101 15.955 1.00 36.56 91 GLN A N 1
ATOM 725 C CA . GLN A 1 94 ? 17.534 6.231 16.854 1.00 39.63 91 GLN A CA 1
ATOM 726 C C . GLN A 1 94 ? 18.802 6.571 17.663 1.00 39.63 91 GLN A C 1
ATOM 727 O O . GLN A 1 94 ? 19.104 7.755 17.890 1.00 32.37 91 GLN A O 1
ATOM 733 N N . LEU A 1 95 ? 19.537 5.530 18.092 1.00 37.94 92 LEU A N 1
ATOM 734 C CA . LEU A 1 95 ? 20.786 5.683 18.860 1.00 35.84 92 LEU A CA 1
ATOM 735 C C . LEU A 1 95 ? 21.880 6.371 17.988 1.00 31.84 92 LEU A C 1
ATOM 736 O O . LEU A 1 95 ? 22.612 7.216 18.464 1.00 29.47 92 LEU A O 1
ATOM 741 N N . ILE A 1 96 ? 22.026 5.920 16.746 1.00 29.72 93 ILE A N 1
ATOM 742 C CA . ILE A 1 96 ? 22.987 6.491 15.805 1.00 34.71 93 ILE A CA 1
ATOM 743 C C . ILE A 1 96 ? 22.630 7.988 15.540 1.00 38.11 93 ILE A C 1
ATOM 744 O O . ILE A 1 96 ? 23.518 8.857 15.499 1.00 30.92 93 ILE A O 1
ATOM 749 N N . ALA A 1 97 ? 21.344 8.294 15.381 1.00 34.27 94 ALA A N 1
ATOM 750 C CA . ALA A 1 97 ? 20.955 9.685 15.135 1.00 31.79 94 ALA A CA 1
ATOM 751 C C . ALA A 1 97 ? 21.260 10.554 16.377 1.00 29.74 94 ALA A C 1
ATOM 752 O O . ALA A 1 97 ? 21.833 11.646 16.241 1.00 35.06 94 ALA A O 1
ATOM 754 N N . LYS A 1 98 ? 20.922 10.075 17.575 1.00 28.97 95 LYS A N 1
ATOM 755 C CA . LYS A 1 98 ? 21.246 10.838 18.784 1.00 29.28 95 LYS A CA 1
ATOM 756 C C . LYS A 1 98 ? 22.735 11.046 18.897 1.00 31.97 95 LYS A C 1
ATOM 757 O O . LYS A 1 98 ? 23.176 12.119 19.300 1.00 27.81 95 LYS A O 1
ATOM 763 N N . LEU A 1 99 ? 23.537 10.029 18.555 1.00 31.69 96 LEU A N 1
ATOM 764 C CA . LEU A 1 99 ? 25.009 10.186 18.679 1.00 30.14 96 LEU A CA 1
ATOM 765 C C . LEU A 1 99 ? 25.586 11.122 17.643 1.00 26.17 96 LEU A C 1
ATOM 766 O O . LEU A 1 99 ? 26.492 11.903 17.949 1.00 28.63 96 LEU A O 1
ATOM 771 N N . LYS A 1 100 ? 25.092 11.044 16.408 1.00 26.73 97 LYS A N 1
ATOM 772 C CA . LYS A 1 100 ? 25.605 11.926 15.352 1.00 29.76 97 LYS A CA 1
ATOM 773 C C . LYS A 1 100 ? 25.265 13.418 15.662 1.00 29.85 97 LYS A C 1
ATOM 774 O O . LYS A 1 100 ? 26.046 14.326 15.370 1.00 29.78 97 LYS A O 1
ATOM 780 N N . SER A 1 101 ? 24.126 13.653 16.299 1.00 28.69 98 SER A N 1
ATOM 781 C CA . SER A 1 101 ? 23.719 15.022 16.642 1.00 30.31 98 SER A CA 1
ATOM 782 C C . SER A 1 101 ? 24.694 15.597 17.690 1.00 33.88 98 SER A C 1
ATOM 783 O O . SER A 1 101 ? 25.173 16.725 17.559 1.00 31.41 98 SER A O 1
ATOM 786 N N . ARG A 1 102 ? 25.001 14.820 18.732 1.00 31.82 99 ARG A N 1
ATOM 787 C CA . ARG A 1 102 ? 25.954 15.296 19.726 1.00 30.82 99 ARG A CA 1
ATOM 788 C C . ARG A 1 102 ? 27.353 15.289 19.217 1.00 30.34 99 ARG A C 1
ATOM 789 O O . ARG A 1 102 ? 28.208 16.033 19.708 1.00 30.55 99 ARG A O 1
ATOM 797 N N . HIS A 1 103 ? 27.605 14.458 18.216 1.00 32.49 100 HIS A N 1
ATOM 798 C CA . HIS A 1 103 ? 28.939 14.386 17.663 1.00 29.56 100 HIS A CA 1
ATOM 799 C C . HIS A 1 103 ? 29.305 15.782 17.128 1.00 31.00 100 HIS A C 1
ATOM 800 O O . HIS A 1 103 ? 30.435 16.244 17.299 1.00 28.04 100 HIS A O 1
ATOM 807 N N . LEU A 1 104 ? 28.347 16.458 16.498 1.00 31.07 101 LEU A N 1
ATOM 808 C CA . LEU A 1 104 ? 28.607 17.807 15.945 1.00 32.28 101 LEU A CA 1
ATOM 809 C C . LEU A 1 104 ? 28.788 18.824 17.088 1.00 32.42 101 LEU A C 1
ATOM 810 O O . LEU A 1 104 ? 29.662 19.696 17.047 1.00 32.10 101 LEU A O 1
ATOM 815 N N . GLN A 1 105 ? 27.965 18.691 18.126 1.00 28.04 102 GLN A N 1
ATOM 816 C CA . GLN A 1 105 ? 28.061 19.597 19.260 1.00 28.83 102 GLN A CA 1
ATOM 817 C C . GLN A 1 105 ? 29.410 19.512 19.976 1.00 34.63 102 GLN A C 1
ATOM 818 O O . GLN A 1 105 ? 29.880 20.515 20.529 1.00 28.97 102 GLN A O 1
ATOM 824 N N . VAL A 1 106 ? 30.071 18.346 19.904 1.00 28.61 103 VAL A N 1
ATOM 825 C CA . VAL A 1 106 ? 31.351 18.177 20.565 1.00 29.51 103 VAL A CA 1
ATOM 826 C C . VAL A 1 106 ? 32.358 19.250 20.090 1.00 35.21 103 VAL A C 1
ATOM 827 O O . VAL A 1 106 ? 33.180 19.769 20.879 1.00 29.15 103 VAL A O 1
ATOM 831 N N . LEU A 1 107 ? 32.278 19.586 18.805 1.00 39.95 104 LEU A N 1
ATOM 832 C CA . LEU A 1 107 ? 33.159 20.602 18.206 1.00 41.28 104 LEU A CA 1
ATOM 833 C C . LEU A 1 107 ? 33.047 21.972 18.907 1.00 34.32 104 LEU A C 1
ATOM 834 O O . LEU A 1 107 ? 34.025 22.704 19.023 1.00 36.72 104 LEU A O 1
ATOM 839 N N . GLU A 1 108 ? 31.859 22.304 19.390 1.00 35.96 105 GLU A N 1
ATOM 840 C CA . GLU A 1 108 ? 31.663 23.568 20.117 1.00 41.64 105 GLU A CA 1
ATOM 841 C C . GLU A 1 108 ? 32.499 23.659 21.402 1.00 43.97 105 GLU A C 1
ATOM 842 O O . GLU A 1 108 ? 32.718 24.778 21.911 1.00 36.56 105 GLU A O 1
ATOM 848 N N . LEU A 1 109 ? 32.967 22.516 21.937 1.00 32.13 106 LEU A N 1
ATOM 849 C CA . LEU A 1 109 ? 33.767 22.557 23.170 1.00 34.12 106 LEU A CA 1
ATOM 850 C C . LEU A 1 109 ? 35.114 23.208 22.911 1.00 36.95 106 LEU A C 1
ATOM 851 O O . LEU A 1 109 ? 35.841 23.543 23.851 1.00 38.73 106 LEU A O 1
ATOM 856 N N . ASN A 1 110 ? 35.477 23.375 21.645 1.00 36.70 107 ASN A N 1
ATOM 857 C CA . ASN A 1 110 ? 36.772 24.003 21.368 1.00 43.60 107 ASN A CA 1
ATOM 858 C C . ASN A 1 110 ? 36.771 25.482 21.777 1.00 42.52 107 ASN A C 1
ATOM 859 O O . ASN A 1 110 ? 37.826 26.052 22.045 1.00 47.55 107 ASN A O 1
ATOM 864 N N . LYS A 1 111 ? 35.586 26.086 21.877 1.00 47.57 108 LYS A N 1
ATOM 865 C CA . LYS A 1 111 ? 35.494 27.495 22.286 1.00 49.73 108 LYS A CA 1
ATOM 866 C C . LYS A 1 111 ? 35.946 27.568 23.732 1.00 47.76 108 LYS A C 1
ATOM 867 O O . LYS A 1 111 ? 37.012 28.099 24.043 1.00 53.24 108 LYS A O 1
ATOM 873 N N . ILE A 1 112 ? 35.113 27.015 24.604 1.00 47.43 109 ILE A N 1
ATOM 874 C CA . ILE A 1 112 ? 35.362 26.946 26.044 1.00 50.18 109 ILE A CA 1
ATOM 875 C C . ILE A 1 112 ? 36.787 26.465 26.342 1.00 46.17 109 ILE A C 1
ATOM 876 O O . ILE A 1 112 ? 37.529 27.110 27.079 1.00 45.17 109 ILE A O 1
ATOM 881 N N . GLY A 1 113 ? 37.158 25.344 25.735 1.00 42.17 110 GLY A N 1
ATOM 882 C CA . GLY A 1 113 ? 38.470 24.773 25.931 1.00 38.65 110 GLY A CA 1
ATOM 883 C C . GLY A 1 113 ? 39.633 25.684 25.625 1.00 49.24 110 GLY A C 1
ATOM 884 O O . GLY A 1 113 ? 40.673 25.592 26.283 1.00 51.83 110 GLY A O 1
ATOM 885 N N . SER A 1 114 ? 39.468 26.563 24.638 1.00 48.47 111 SER A N 1
ATOM 886 C CA . SER A 1 114 ? 40.535 27.479 24.237 1.00 50.57 111 SER A CA 1
ATOM 887 C C . SER A 1 114 ? 40.735 28.693 25.134 1.00 47.16 111 SER A C 1
ATOM 888 O O . SER A 1 114 ? 41.811 29.294 25.111 1.00 54.44 111 SER A O 1
ATOM 891 N N . GLU A 1 115 ? 39.711 29.048 25.907 1.00 47.52 112 GLU A N 1
ATOM 892 C CA . GLU A 1 115 ? 39.756 30.191 26.825 1.00 53.80 112 GLU A CA 1
ATOM 893 C C . GLU A 1 115 ? 40.883 30.043 27.821 1.00 53.49 112 GLU A C 1
ATOM 894 O O . GLU A 1 115 ? 40.898 29.098 28.591 1.00 53.34 112 GLU A O 1
ATOM 900 N N . PRO A 1 116 ? 41.837 30.987 27.834 1.00 58.05 113 PRO A N 1
ATOM 901 C CA . PRO A 1 116 ? 42.944 30.847 28.788 1.00 58.79 113 PRO A CA 1
ATOM 902 C C . PRO A 1 116 ? 42.548 30.847 30.265 1.00 57.13 113 PRO A C 1
ATOM 903 O O . PRO A 1 116 ? 41.540 31.432 30.664 1.00 54.79 113 PRO A O 1
ATOM 907 N N . LEU A 1 117 ? 43.346 30.144 31.061 1.00 57.93 114 LEU A N 1
ATOM 908 C CA . LEU A 1 117 ? 43.135 30.068 32.501 1.00 54.73 114 LEU A CA 1
ATOM 909 C C . LEU A 1 117 ? 44.405 29.652 33.200 1.00 49.00 114 LEU A C 1
ATOM 910 O O . LEU A 1 117 ? 45.114 28.771 32.736 1.00 54.11 114 LEU A O 1
ATOM 915 N N . ASP A 1 118 ? 44.701 30.314 34.311 1.00 51.83 115 ASP A N 1
ATOM 916 C CA . ASP A 1 118 ? 45.869 29.987 35.116 1.00 51.63 115 ASP A CA 1
ATOM 917 C C . ASP A 1 118 ? 45.312 29.597 36.461 1.00 48.51 115 ASP A C 1
ATOM 918 O O . ASP A 1 118 ? 44.359 30.202 36.953 1.00 50.99 115 ASP A O 1
ATOM 923 N N . LEU A 1 119 ? 45.866 28.546 37.035 1.00 49.88 116 LEU A N 1
ATOM 924 C CA . LEU A 1 119 ? 45.450 28.111 38.358 1.00 44.04 116 LEU A CA 1
ATOM 925 C C . LEU A 1 119 ? 46.781 27.854 39.004 1.00 43.00 116 LEU A C 1
ATOM 926 O O . LEU A 1 119 ? 47.656 27.292 38.362 1.00 42.83 116 LEU A O 1
ATOM 931 N N . SER A 1 120 ? 46.946 28.288 40.254 1.00 37.75 117 SER A N 1
ATOM 932 C CA . SER A 1 120 ? 48.212 28.102 40.949 1.00 39.50 117 SER A CA 1
ATOM 933 C C . SER A 1 120 ? 49.372 28.580 40.114 1.00 36.89 117 SER A C 1
ATOM 934 O O . SER A 1 120 ? 50.439 27.970 40.104 1.00 36.84 117 SER A O 1
ATOM 937 N N . ASN A 1 121 ? 49.154 29.681 39.402 1.00 43.69 118 ASN A N 1
ATOM 938 C CA . ASN A 1 121 ? 50.209 30.285 38.600 1.00 49.83 118 ASN A CA 1
ATOM 939 C C . ASN A 1 121 ? 50.740 29.461 37.448 1.00 51.29 118 ASN A C 1
ATOM 940 O O . ASN A 1 121 ? 51.910 29.587 37.069 1.00 46.92 118 ASN A O 1
ATOM 945 N N . LEU A 1 122 ? 49.886 28.610 36.890 1.00 54.77 119 LEU A N 1
ATOM 946 C CA . LEU A 1 122 ? 50.287 27.788 35.750 1.00 51.54 119 LEU A CA 1
ATOM 947 C C . LEU A 1 122 ? 49.108 27.741 34.793 1.00 47.52 119 LEU A C 1
ATOM 948 O O . LEU A 1 122 ? 47.966 27.985 35.192 1.00 46.34 119 LEU A O 1
ATOM 953 N N . PRO A 1 123 ? 49.373 27.485 33.502 1.00 48.90 120 PRO A N 1
ATOM 954 C CA . PRO A 1 123 ? 48.302 27.401 32.492 1.00 52.37 120 PRO A CA 1
ATOM 955 C C . PRO A 1 123 ? 47.495 26.153 32.865 1.00 44.03 120 PRO A C 1
ATOM 956 O O . PRO A 1 123 ? 48.075 25.096 33.036 1.00 46.22 120 PRO A O 1
ATOM 960 N N . ALA A 1 124 ? 46.188 26.285 33.022 1.00 45.18 121 ALA A N 1
ATOM 961 C CA . ALA A 1 124 ? 45.342 25.150 33.397 1.00 42.99 121 ALA A CA 1
ATOM 962 C C . ALA A 1 124 ? 44.589 24.607 32.187 1.00 38.30 121 ALA A C 1
ATOM 963 O O . ALA A 1 124 ? 43.563 25.150 31.779 1.00 42.24 121 ALA A O 1
ATOM 965 N N . PRO A 1 125 ? 45.095 23.520 31.600 1.00 35.44 122 PRO A N 1
ATOM 966 C CA . PRO A 1 125 ? 44.434 22.933 30.431 1.00 38.22 122 PRO A CA 1
ATOM 967 C C . PRO A 1 125 ? 43.025 22.395 30.716 1.00 34.20 122 PRO A C 1
ATOM 968 O O . PRO A 1 125 ? 42.695 21.991 31.831 1.00 37.82 122 PRO A O 1
ATOM 972 N N . PHE A 1 126 ? 42.208 22.434 29.679 1.00 29.30 123 PHE A N 1
ATOM 973 C CA . PHE A 1 126 ? 40.824 21.974 29.678 1.00 30.92 123 PHE A CA 1
ATOM 974 C C . PHE A 1 126 ? 40.736 20.474 29.264 1.00 31.89 123 PHE A C 1
ATOM 975 O O . PHE A 1 126 ? 41.410 20.048 28.330 1.00 34.08 123 PHE A O 1
ATOM 983 N N . TYR A 1 127 ? 39.923 19.689 29.965 1.00 31.83 124 TYR A N 1
ATOM 984 C CA . TYR A 1 127 ? 39.690 18.278 29.598 1.00 32.68 124 TYR A CA 1
ATOM 985 C C . TYR A 1 127 ? 38.284 17.912 29.967 1.00 29.02 124 TYR A C 1
ATOM 986 O O . TYR A 1 127 ? 37.807 18.308 31.021 1.00 30.06 124 TYR A O 1
ATOM 995 N N . VAL A 1 128 ? 37.619 17.170 29.099 1.00 27.62 125 VAL A N 1
ATOM 996 C CA . VAL A 1 128 ? 36.312 16.662 29.442 1.00 26.31 125 VAL A CA 1
ATOM 997 C C . VAL A 1 128 ? 36.617 15.545 30.482 1.00 27.55 125 VAL A C 1
ATOM 998 O O . VAL A 1 128 ? 37.644 14.880 30.396 1.00 27.74 125 VAL A O 1
ATOM 1002 N N . LEU A 1 129 ? 35.750 15.376 31.472 1.00 28.14 126 LEU A N 1
ATOM 1003 C CA . LEU A 1 129 ? 35.916 14.345 32.485 1.00 28.86 126 LEU A CA 1
ATOM 1004 C C . LEU A 1 129 ? 34.751 13.333 32.351 1.00 27.90 126 LEU A C 1
ATOM 1005 O O . LEU A 1 129 ? 33.572 13.690 32.509 1.00 29.00 126 LEU A O 1
ATOM 1010 N N . LEU A 1 130 ? 35.081 12.075 32.070 1.00 30.60 127 LEU A N 1
ATOM 1011 C CA . LEU A 1 130 ? 34.041 11.042 31.908 1.00 26.14 127 LEU A CA 1
ATOM 1012 C C . LEU A 1 130 ? 34.339 9.722 32.641 1.00 30.06 127 LEU A C 1
ATOM 1013 O O . LEU A 1 130 ? 35.470 9.461 33.018 1.00 27.61 127 LEU A O 1
ATOM 1018 N N . PRO A 1 131 ? 33.314 8.858 32.814 1.00 32.12 128 PRO A N 1
ATOM 1019 C CA . PRO A 1 131 ? 33.542 7.577 33.491 1.00 32.78 128 PRO A CA 1
ATOM 1020 C C . PRO A 1 131 ? 34.568 6.741 32.702 1.00 31.46 128 PRO A C 1
ATOM 1021 O O . PRO A 1 131 ? 34.675 6.860 31.466 1.00 29.33 128 PRO A O 1
ATOM 1025 N N . GLU A 1 132 ? 35.342 5.941 33.420 1.00 25.87 129 GLU A N 1
ATOM 1026 C CA . GLU A 1 132 ? 36.310 5.009 32.784 1.00 29.03 129 GLU A CA 1
ATOM 1027 C C . GLU A 1 132 ? 35.480 3.880 32.134 1.00 26.33 129 GLU A C 1
ATOM 1028 O O . GLU A 1 132 ? 35.778 3.421 31.033 1.00 30.23 129 GLU A O 1
ATOM 1034 N N . SER A 1 133 ? 34.442 3.437 32.842 1.00 31.16 130 SER A N 1
ATOM 1035 C CA . SER A 1 133 ? 33.566 2.381 32.346 1.00 29.73 130 SER A CA 1
ATOM 1036 C C . SER A 1 133 ? 32.857 2.845 31.082 1.00 34.62 130 SER A C 1
ATOM 1037 O O . SER A 1 133 ? 32.273 3.933 31.056 1.00 27.65 130 SER A O 1
ATOM 1040 N N . PHE A 1 134 ? 32.907 2.015 30.045 1.00 30.71 131 PHE A N 1
ATOM 1041 C CA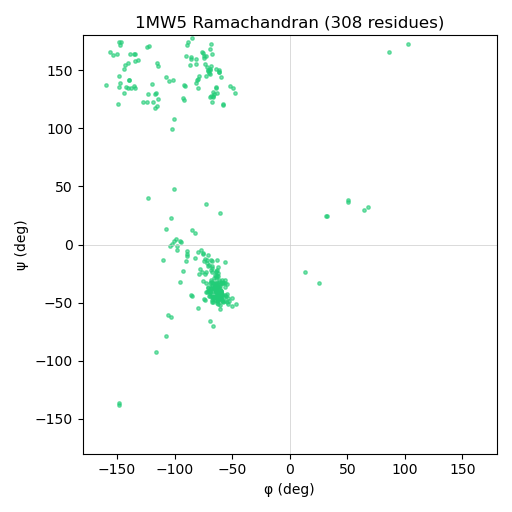 . PHE A 1 134 ? 32.261 2.315 28.759 1.00 29.91 131 PHE A CA 1
ATOM 1042 C C . PHE A 1 134 ? 30.743 2.411 28.898 1.00 33.58 131 PHE A C 1
ATOM 1043 O O . PHE A 1 134 ? 30.097 3.333 28.367 1.00 30.99 131 PHE A O 1
ATOM 1051 N N . ALA A 1 135 ? 30.144 1.461 29.604 1.00 26.71 132 ALA A N 1
ATOM 1052 C CA . ALA A 1 135 ? 28.690 1.507 29.769 1.00 27.81 132 ALA A CA 1
ATOM 1053 C C . ALA A 1 135 ? 28.248 2.807 30.446 1.00 29.23 132 ALA A C 1
ATOM 1054 O O . ALA A 1 135 ? 27.202 3.380 30.084 1.00 31.89 132 ALA A O 1
ATOM 1056 N N . ALA A 1 136 ? 28.983 3.211 31.486 1.00 27.72 133 ALA A N 1
ATOM 1057 C CA . ALA A 1 136 ? 28.673 4.435 32.244 1.00 29.12 133 ALA A CA 1
ATOM 1058 C C . ALA A 1 136 ? 28.960 5.664 31.371 1.00 27.83 133 ALA A C 1
ATOM 1059 O O . ALA A 1 136 ? 28.199 6.635 31.378 1.00 29.92 133 ALA A O 1
ATOM 1061 N N . ARG A 1 137 ? 30.048 5.615 30.622 1.00 27.20 134 ARG A N 1
ATOM 1062 C CA . ARG A 1 137 ? 30.402 6.731 29.766 1.00 31.14 134 ARG A CA 1
ATOM 1063 C C . ARG A 1 137 ? 29.406 6.982 28.622 1.00 34.88 134 ARG A C 1
ATOM 1064 O O . ARG A 1 137 ? 28.989 8.124 28.379 1.00 30.71 134 ARG A O 1
ATOM 1072 N N . ILE A 1 138 ? 28.990 5.914 27.948 1.00 27.22 135 ILE A N 1
ATOM 1073 C CA . ILE A 1 138 ? 28.043 6.051 26.846 1.00 32.09 135 ILE A CA 1
ATOM 1074 C C . ILE A 1 138 ? 26.677 6.489 27.329 1.00 30.84 135 ILE A C 1
ATOM 1075 O O . ILE A 1 138 ? 25.958 7.176 26.610 1.00 33.62 135 ILE A O 1
ATOM 1080 N N . THR A 1 139 ? 26.310 6.065 28.533 1.00 27.23 136 THR A N 1
ATOM 1081 C CA . THR A 1 139 ? 25.021 6.442 29.134 1.00 34.00 136 THR A CA 1
ATOM 1082 C C . THR A 1 139 ? 25.035 7.966 29.366 1.00 40.97 136 THR A C 1
ATOM 1083 O O . THR A 1 139 ? 24.085 8.683 29.003 1.00 33.82 136 THR A O 1
ATOM 1087 N N . LEU A 1 140 ? 26.127 8.453 29.961 1.00 28.06 137 LEU A N 1
ATOM 1088 C CA . LEU A 1 140 ? 26.247 9.875 30.232 1.00 33.15 137 LEU A CA 1
ATOM 1089 C C . LEU A 1 140 ? 26.186 10.704 28.922 1.00 31.40 137 LEU A C 1
ATOM 1090 O O . LEU A 1 140 ? 25.383 11.640 28.801 1.00 34.41 137 LEU A O 1
ATOM 1095 N N . LEU A 1 141 ? 27.011 10.348 27.943 1.00 29.54 138 LEU A N 1
ATOM 1096 C CA . LEU A 1 141 ? 27.047 11.056 26.659 1.00 31.08 138 LEU A CA 1
ATOM 1097 C C . LEU A 1 141 ? 25.701 11.016 25.909 1.00 33.04 138 LEU A C 1
ATOM 1098 O O . LEU A 1 141 ? 25.316 11.976 25.240 1.00 28.26 138 LEU A O 1
ATOM 1103 N N . VAL A 1 142 ? 24.978 9.911 26.008 1.00 34.73 139 VAL A N 1
ATOM 1104 C CA . VAL A 1 142 ? 23.710 9.823 25.301 1.00 31.87 139 VAL A CA 1
ATOM 1105 C C . VAL A 1 142 ? 22.505 10.402 26.069 1.00 40.58 139 VAL A C 1
ATOM 1106 O O . VAL A 1 142 ? 21.688 11.137 25.510 1.00 36.31 139 VAL A O 1
ATOM 1110 N N . GLN A 1 143 ? 22.427 10.108 27.357 1.00 36.23 140 GLN A N 1
ATOM 1111 C CA . GLN A 1 143 ? 21.292 10.493 28.173 1.00 36.72 140 GLN A CA 1
ATOM 1112 C C . GLN A 1 143 ? 21.372 11.773 28.985 1.00 38.65 140 GLN A C 1
ATOM 1113 O O . GLN A 1 143 ? 20.357 12.389 29.225 1.00 33.99 140 GLN A O 1
ATOM 1119 N N . ASP A 1 144 ? 22.552 12.146 29.464 1.00 36.87 141 ASP A N 1
ATOM 1120 C CA . ASP A 1 144 ? 22.633 13.343 30.301 1.00 39.82 141 ASP A CA 1
ATOM 1121 C C . ASP A 1 144 ? 22.490 14.665 29.563 1.00 40.39 141 ASP A C 1
ATOM 1122 O O . ASP A 1 144 ? 22.767 14.763 28.367 1.00 41.44 141 ASP A O 1
ATOM 1127 N N . LYS A 1 145 ? 22.058 15.681 30.304 1.00 38.11 142 LYS A N 1
ATOM 1128 C CA . LYS A 1 145 ? 21.867 17.020 29.774 1.00 39.64 142 LYS A CA 1
ATOM 1129 C C . LYS A 1 145 ? 23.148 17.825 29.913 1.00 39.44 142 LYS A C 1
ATOM 1130 O O . LYS A 1 145 ? 23.264 18.920 29.361 1.00 35.84 142 LYS A O 1
ATOM 1136 N N . ALA A 1 146 ? 24.116 17.273 30.643 1.00 34.48 143 ALA A N 1
ATOM 1137 C CA . ALA A 1 146 ? 25.386 17.962 30.873 1.00 34.66 143 ALA A CA 1
ATOM 1138 C C . ALA A 1 146 ? 26.585 17.066 30.676 1.00 35.79 143 ALA A C 1
ATOM 1139 O O . ALA A 1 146 ? 26.481 15.853 30.790 1.00 34.75 143 ALA A O 1
ATOM 1141 N N . LEU A 1 147 ? 27.729 17.684 30.417 1.00 29.95 144 LEU A N 1
ATOM 1142 C CA . LEU A 1 147 ? 28.962 16.986 30.188 1.00 31.92 144 LEU A CA 1
ATOM 1143 C C . LEU A 1 147 ? 29.983 17.608 31.142 1.00 38.98 144 LEU A C 1
ATOM 1144 O O . LEU A 1 147 ? 30.209 18.824 31.103 1.00 30.90 144 LEU A O 1
ATOM 1149 N N . PRO A 1 148 ? 30.608 16.791 32.026 1.00 31.01 145 PRO A N 1
ATOM 1150 C CA . PRO A 1 148 ? 31.577 17.422 32.934 1.00 28.44 145 PRO A CA 1
ATOM 1151 C C . PRO A 1 148 ? 32.932 17.664 32.363 1.00 31.55 145 PRO A C 1
ATOM 1152 O O . PRO A 1 148 ? 33.346 16.995 31.396 1.00 29.63 145 PRO A O 1
ATOM 1156 N N . TYR A 1 149 ? 33.624 18.657 32.938 1.00 28.24 146 TYR A N 1
ATOM 1157 C CA . TYR A 1 149 ? 34.968 18.982 32.481 1.00 29.83 146 TYR A CA 1
ATOM 1158 C C . TYR A 1 149 ? 35.789 19.467 33.626 1.00 26.34 146 TYR A C 1
ATOM 1159 O O . TYR A 1 149 ? 35.310 19.732 34.721 1.00 31.25 146 TYR A O 1
ATOM 1168 N N . VAL A 1 150 ? 37.047 19.623 33.335 1.00 29.38 147 VAL A N 1
ATOM 1169 C CA . VAL A 1 150 ? 37.962 19.965 34.350 1.00 31.24 147 VAL A CA 1
ATOM 1170 C C . VAL A 1 150 ? 38.986 20.920 33.787 1.00 28.69 147 VAL A C 1
ATOM 1171 O O . VAL A 1 150 ? 39.209 20.936 32.592 1.00 27.20 147 VAL A O 1
ATOM 1175 N N . ARG A 1 151 ? 39.570 21.729 34.667 1.00 31.59 148 ARG A N 1
ATOM 1176 C CA . ARG A 1 151 ? 40.694 22.583 34.326 1.00 31.12 148 ARG A CA 1
ATOM 1177 C C . ARG A 1 151 ? 41.771 21.948 35.206 1.00 29.04 148 ARG A C 1
ATOM 1178 O O . ARG A 1 151 ? 41.609 21.835 36.423 1.00 32.92 148 ARG A O 1
ATOM 1186 N N . VAL A 1 152 ? 42.883 21.553 34.627 1.00 35.98 149 VAL A N 1
ATOM 1187 C CA . VAL A 1 152 ? 43.888 20.870 35.424 1.00 33.83 149 VAL A CA 1
ATOM 1188 C C . VAL A 1 152 ? 45.124 21.669 35.799 1.00 39.67 149 VAL A C 1
ATOM 1189 O O . VAL A 1 152 ? 45.647 22.414 34.981 1.00 37.57 149 VAL A O 1
ATOM 1193 N N . SER A 1 153 ? 45.602 21.489 37.031 1.00 35.47 150 SER A N 1
ATOM 1194 C CA . SER A 1 153 ? 46.809 22.176 37.469 1.00 41.12 150 SER A CA 1
ATOM 1195 C C . SER A 1 153 ? 47.582 21.302 38.489 1.00 38.00 150 SER A C 1
ATOM 1196 O O . SER A 1 153 ? 47.401 20.088 38.530 1.00 42.42 150 SER A O 1
ATOM 1207 N N . GLU A 1 155 ? 49.997 21.555 42.591 1.00 34.80 152 GLU A N 1
ATOM 1208 C CA . GLU A 1 155 ? 50.650 22.334 43.648 1.00 38.57 152 GLU A CA 1
ATOM 1209 C C . GLU A 1 155 ? 51.917 21.608 43.952 1.00 36.67 152 GLU A C 1
ATOM 1210 O O . GLU A 1 155 ? 51.925 20.371 43.997 1.00 39.64 152 GLU A O 1
ATOM 1216 N N . TYR A 1 156 ? 53.015 22.344 44.065 1.00 33.45 153 TYR A N 1
ATOM 1217 C CA . TYR A 1 156 ? 54.251 21.704 44.447 1.00 28.07 153 TYR A CA 1
ATOM 1218 C C . TYR A 1 156 ? 54.185 21.522 45.953 1.00 37.53 153 TYR A C 1
ATOM 1219 O O . TYR A 1 156 ? 53.632 22.384 46.670 1.00 31.56 153 TYR A O 1
ATOM 1228 N N . TRP A 1 157 ? 54.711 20.391 46.437 1.00 38.84 154 TRP A N 1
ATOM 1229 C CA . TRP A 1 157 ? 54.720 20.130 47.871 1.00 36.57 154 TRP A CA 1
ATOM 1230 C C . TRP A 1 157 ? 55.541 21.224 48.590 1.00 38.46 154 TRP A C 1
ATOM 1231 O O . TRP A 1 157 ? 55.177 21.618 49.681 1.00 38.41 154 TRP A O 1
ATOM 1242 N N . HIS A 1 158 ? 56.636 21.701 47.986 1.00 42.34 155 HIS A N 1
ATOM 1243 C CA . HIS A 1 158 ? 57.435 22.771 48.611 1.00 45.74 155 HIS A CA 1
ATOM 1244 C C . HIS A 1 158 ? 56.558 23.990 48.952 1.00 41.16 155 HIS A C 1
ATOM 1245 O O . HIS A 1 158 ? 56.766 24.635 49.968 1.00 45.98 155 HIS A O 1
ATOM 1252 N N . ALA A 1 159 ? 55.555 24.277 48.132 1.00 32.03 156 ALA A N 1
ATOM 1253 C CA . ALA A 1 159 ? 54.652 25.393 48.397 1.00 31.52 156 ALA A CA 1
ATOM 1254 C C . ALA A 1 159 ? 53.638 25.088 49.515 1.00 38.89 156 ALA A C 1
ATOM 1255 O O . ALA A 1 159 ? 52.863 25.971 49.920 1.00 33.65 156 ALA A O 1
ATOM 1257 N N . LEU A 1 160 ? 53.602 23.838 49.985 1.00 40.68 157 LEU A N 1
ATOM 1258 C CA . LEU A 1 160 ? 52.650 23.472 51.030 1.00 35.86 157 LEU A CA 1
ATOM 1259 C C . LEU A 1 160 ? 53.377 23.395 52.364 1.00 36.92 157 LEU A C 1
ATOM 1260 O O . LEU A 1 160 ? 52.768 23.097 53.376 1.00 35.07 157 LEU A O 1
ATOM 1265 N N . GLU A 1 161 ? 54.688 23.667 52.360 1.00 40.36 158 GLU A N 1
ATOM 1266 C CA . GLU A 1 161 ? 55.463 23.655 53.592 1.00 41.41 158 GLU A CA 1
ATOM 1267 C C . GLU A 1 161 ? 55.104 24.890 54.417 1.00 43.63 158 GLU A C 1
ATOM 1268 O O . GLU A 1 161 ? 54.521 25.826 53.882 1.00 46.45 158 GLU A O 1
ATOM 1274 N N . TYR A 1 162 ? 55.426 24.882 55.713 1.00 38.26 159 TYR A N 1
ATOM 1275 C CA . TYR A 1 162 ? 55.112 26.012 56.597 1.00 42.31 159 TYR A CA 1
ATOM 1276 C C . TYR A 1 162 ? 55.951 27.245 56.198 1.00 41.52 159 TYR A C 1
ATOM 1277 O O . TYR A 1 162 ? 57.183 27.179 56.150 1.00 35.68 159 TYR A O 1
ATOM 1286 N N . LYS A 1 163 ? 55.288 28.350 55.895 1.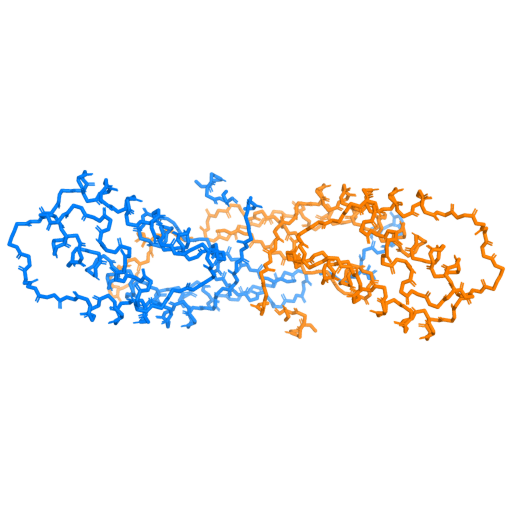00 39.56 160 LYS A N 1
ATOM 1287 C CA . LYS A 1 163 ? 56.024 29.534 55.477 1.00 48.03 160 LYS A CA 1
ATOM 1288 C C . LYS A 1 163 ? 56.084 30.665 56.501 1.00 48.95 160 LYS A C 1
ATOM 1289 O O . LYS A 1 163 ? 56.456 31.787 56.154 1.00 54.32 160 LYS A O 1
ATOM 1295 N N . GLY A 1 164 ? 55.712 30.385 57.752 1.00 45.37 161 GLY A N 1
ATOM 1296 C CA . GLY A 1 164 ? 55.824 31.410 58.778 1.00 50.05 161 GLY A CA 1
ATOM 1297 C C . GLY A 1 164 ? 54.527 32.077 59.154 1.00 47.21 161 GLY A C 1
ATOM 1298 O O . GLY A 1 164 ? 53.532 31.854 58.478 1.00 52.83 161 GLY A O 1
ATOM 1299 N N . GLU A 1 165 ? 54.554 32.918 60.193 1.00 44.68 162 GLU A N 1
ATOM 1300 C CA . GLU A 1 165 ? 53.353 33.596 60.689 1.00 51.45 162 GLU A CA 1
ATOM 1301 C C . GLU A 1 165 ? 52.938 34.847 59.950 1.00 51.33 162 GLU A C 1
ATOM 1302 O O . GLU A 1 165 ? 51.833 35.341 60.157 1.00 53.76 162 GLU A O 1
ATOM 1308 N N . LEU A 1 166 ? 53.796 35.361 59.078 1.00 57.40 163 LEU A N 1
ATOM 1309 C CA . LEU A 1 166 ? 53.438 36.572 58.353 1.00 64.41 163 LEU A CA 1
ATOM 1310 C C . LEU A 1 166 ? 52.961 36.314 56.918 1.00 72.35 163 LEU A C 1
ATOM 1311 O O . LEU A 1 166 ? 53.399 36.992 55.980 1.00 71.53 163 LEU A O 1
ATOM 1316 N N . ASN A 1 167 ? 52.051 35.344 56.773 1.00 76.71 164 ASN A N 1
ATOM 1317 C CA . ASN A 1 167 ? 51.452 34.946 55.487 1.00 81.16 164 ASN A CA 1
ATOM 1318 C C . ASN A 1 167 ? 52.436 34.621 54.369 1.00 83.88 164 ASN A C 1
ATOM 1319 O O . ASN A 1 167 ? 52.756 33.418 54.201 1.00 84.61 164 ASN A O 1
ATOM 1324 N N . GLU B 1 6 ? 56.207 18.624 34.784 1.00 73.13 3 GLU B N 1
ATOM 1325 C CA . GLU B 1 6 ? 54.931 19.396 34.868 1.00 74.12 3 GLU B CA 1
ATOM 1326 C C . GLU B 1 6 ? 53.907 18.754 33.940 1.00 70.84 3 GLU B C 1
ATOM 1327 O O . GLU B 1 6 ? 52.949 18.131 34.383 1.00 68.57 3 GLU B O 1
ATOM 1333 N N . THR B 1 7 ? 54.102 18.926 32.640 1.00 66.88 4 THR B N 1
ATOM 1334 C CA . THR B 1 7 ? 53.173 18.331 31.698 1.00 64.64 4 THR B CA 1
ATOM 1335 C C . THR B 1 7 ? 53.402 16.816 31.604 1.00 57.79 4 THR B C 1
ATOM 1336 O O . THR B 1 7 ? 52.567 16.087 31.071 1.00 47.37 4 THR B O 1
ATOM 1340 N N . ASP B 1 8 ? 54.532 16.349 32.130 1.00 53.03 5 ASP B N 1
ATOM 1341 C CA . ASP B 1 8 ? 54.814 14.922 32.146 1.00 50.81 5 ASP B CA 1
ATOM 1342 C C . ASP B 1 8 ? 53.881 14.315 33.201 1.00 47.14 5 ASP B C 1
ATOM 1343 O O . ASP B 1 8 ? 53.296 13.260 32.997 1.00 43.48 5 ASP B O 1
ATOM 1348 N N . LEU B 1 9 ? 53.732 15.010 34.324 1.00 38.25 6 LEU B N 1
ATOM 1349 C CA . LEU B 1 9 ? 52.875 14.555 35.402 1.00 37.26 6 LEU B CA 1
ATOM 1350 C C . LEU B 1 9 ? 51.449 14.502 34.881 1.00 41.57 6 LEU B C 1
ATOM 1351 O O . LEU B 1 9 ? 50.716 13.538 35.120 1.00 39.26 6 LEU B O 1
ATOM 1356 N N . LEU B 1 10 ? 51.053 15.568 34.188 1.00 36.49 7 LEU B N 1
ATOM 1357 C CA . LEU B 1 10 ? 49.730 15.668 33.616 1.00 35.53 7 LEU B CA 1
ATOM 1358 C C . LEU B 1 10 ? 49.486 14.540 32.614 1.00 37.21 7 LEU B C 1
ATOM 1359 O O . LEU B 1 10 ? 48.420 13.940 32.619 1.00 34.44 7 LEU B O 1
ATOM 1372 N N . LYS B 1 12 ? 50.846 11.669 32.606 1.00 39.29 9 LYS B N 1
ATOM 1373 C CA . LYS B 1 12 ? 50.774 10.439 33.381 1.00 37.90 9 LYS B CA 1
ATOM 1374 C C . LYS B 1 12 ? 49.368 10.266 33.904 1.00 36.73 9 LYS B C 1
ATOM 1375 O O . LYS B 1 12 ? 48.860 9.143 33.979 1.00 36.63 9 LYS B O 1
ATOM 1397 N N . VAL B 1 14 ? 46.679 11.645 32.474 1.00 29.25 11 VAL B N 1
ATOM 1398 C CA . VAL B 1 14 ? 45.821 11.446 31.317 1.00 26.13 11 VAL B CA 1
ATOM 1399 C C . VAL B 1 14 ? 45.833 9.961 30.844 1.00 30.89 11 VAL B C 1
ATOM 1400 O O . VAL B 1 14 ? 44.838 9.451 30.353 1.00 31.97 11 VAL B O 1
ATOM 1404 N N . ARG B 1 15 ? 46.965 9.295 30.993 1.00 27.43 12 ARG B N 1
ATOM 1405 C CA . ARG B 1 15 ? 47.120 7.893 30.547 1.00 29.80 12 ARG B CA 1
ATOM 1406 C C . ARG B 1 15 ? 46.615 6.807 31.494 1.00 29.55 12 ARG B C 1
ATOM 1407 O O . ARG B 1 15 ? 46.953 5.636 31.302 1.00 28.86 12 ARG B O 1
ATOM 1415 N N . GLN B 1 16 ? 45.901 7.171 32.557 1.00 26.63 13 GLN B N 1
ATOM 1416 C CA . GLN B 1 16 ? 45.397 6.125 33.435 1.00 29.31 13 GLN B CA 1
ATOM 1417 C C . GLN B 1 16 ? 44.116 6.493 34.112 1.00 31.00 13 GLN B C 1
ATOM 1418 O O . GLN B 1 16 ? 43.704 7.677 34.122 1.00 29.33 13 GLN B O 1
ATOM 1424 N N . PRO B 1 17 ? 43.435 5.468 34.663 1.00 30.29 14 PRO B N 1
ATOM 1425 C CA . PRO B 1 17 ? 42.182 5.748 35.355 1.00 29.06 14 PRO B CA 1
ATOM 1426 C C . PRO B 1 17 ? 42.556 6.632 36.566 1.00 28.85 14 PRO B C 1
ATOM 1427 O O . PRO B 1 17 ? 43.537 6.355 37.266 1.00 27.52 14 PRO B O 1
ATOM 1431 N N . VAL B 1 18 ? 41.787 7.696 36.782 1.00 27.40 15 VAL B N 1
ATOM 1432 C CA . VAL B 1 18 ? 42.043 8.603 37.895 1.00 29.17 15 VAL B CA 1
ATOM 1433 C C . VAL B 1 18 ? 40.865 8.723 38.824 1.00 29.65 15 VAL B C 1
ATOM 1434 O O . VAL B 1 18 ? 39.751 8.270 38.518 1.00 28.07 15 VAL B O 1
ATOM 1438 N N . LYS B 1 19 ? 41.118 9.390 39.947 1.00 29.71 16 LYS B N 1
ATOM 1439 C CA . LYS B 1 19 ? 40.151 9.535 41.009 1.00 29.72 16 LYS B CA 1
ATOM 1440 C C . LYS B 1 19 ? 40.169 10.972 41.637 1.00 25.25 16 LYS B C 1
ATOM 1441 O O . LYS B 1 19 ? 41.220 11.567 41.823 1.00 29.66 16 LYS B O 1
ATOM 1447 N N . LEU B 1 20 ? 38.999 11.481 41.976 1.00 25.65 17 LEU B N 1
ATOM 1448 C CA . LEU B 1 20 ? 38.881 12.806 42.601 1.00 32.03 17 LEU B CA 1
ATOM 1449 C C . LEU B 1 20 ? 38.876 12.709 44.113 1.00 29.10 17 LEU B C 1
ATOM 1450 O O . LEU B 1 20 ? 38.048 11.989 44.682 1.00 26.20 17 LEU B O 1
ATOM 1455 N N . TYR B 1 21 ? 39.780 13.444 44.764 1.00 29.97 18 TYR B N 1
ATOM 1456 C CA . TYR B 1 21 ? 39.828 13.466 46.226 1.00 27.01 18 TYR B CA 1
ATOM 1457 C C . TYR B 1 21 ? 39.545 14.874 46.814 1.00 29.43 18 TYR B C 1
ATOM 1458 O O . TYR B 1 21 ? 40.161 15.841 46.387 1.00 31.31 18 TYR B O 1
ATOM 1467 N N . SER B 1 22 ? 38.628 14.981 47.773 1.00 31.07 19 SER B N 1
ATOM 1468 C CA . SER B 1 22 ? 38.463 16.237 48.496 1.00 31.84 19 SER B CA 1
ATOM 1469 C C . SER B 1 22 ? 39.693 16.268 49.437 1.00 34.37 19 SER B C 1
ATOM 1470 O O . SER B 1 22 ? 40.324 15.226 49.687 1.00 28.48 19 SER B O 1
ATOM 1473 N N . VAL B 1 23 ? 40.032 17.442 49.973 1.00 27.77 20 VAL B N 1
ATOM 1474 C CA . VAL B 1 23 ? 41.169 17.538 50.871 1.00 32.49 20 VAL B CA 1
ATOM 1475 C C . VAL B 1 23 ? 40.956 16.642 52.080 1.00 26.93 20 VAL B C 1
ATOM 1476 O O . VAL B 1 23 ? 41.888 15.988 52.528 1.00 28.90 20 VAL B O 1
ATOM 1480 N N . ALA B 1 24 ? 39.724 16.605 52.594 1.00 26.55 21 ALA B N 1
ATOM 1481 C CA . ALA B 1 24 ? 39.427 15.785 53.770 1.00 32.60 21 ALA B CA 1
ATOM 1482 C C . ALA B 1 24 ? 39.654 14.281 53.472 1.00 33.85 21 ALA B C 1
ATOM 1483 O O . ALA B 1 24 ? 40.251 13.538 54.279 1.00 31.00 21 ALA B O 1
ATOM 1485 N N . THR B 1 25 ? 39.173 13.839 52.309 1.00 34.65 22 THR B N 1
ATOM 1486 C CA . THR B 1 25 ? 39.325 12.433 51.936 1.00 30.30 22 THR B CA 1
ATOM 1487 C C . THR B 1 25 ? 40.789 12.094 51.742 1.00 28.66 22 THR B C 1
ATOM 1488 O O . THR B 1 25 ? 41.198 11.009 52.090 1.00 32.95 22 THR B O 1
ATOM 1492 N N . LEU B 1 26 ? 41.596 13.012 51.214 1.00 25.87 23 LEU B N 1
ATOM 1493 C CA . LEU B 1 26 ? 43.037 12.726 51.048 1.00 21.93 23 LEU B CA 1
ATOM 1494 C C . LEU B 1 26 ? 43.706 12.658 52.422 1.00 25.40 23 LEU B C 1
ATOM 1495 O O . LEU B 1 26 ? 44.564 11.799 52.675 1.00 27.89 23 LEU B O 1
ATOM 1500 N N . PHE B 1 27 ? 43.323 13.555 53.321 1.00 26.38 24 PHE B N 1
ATOM 1501 C CA . PHE B 1 27 ? 43.910 13.549 54.665 1.00 26.04 24 PHE B CA 1
ATOM 1502 C C . PHE B 1 27 ? 43.597 12.188 55.341 1.00 25.92 24 PHE B C 1
ATOM 1503 O O . PHE B 1 27 ? 44.442 11.571 56.014 1.00 27.19 24 PHE B O 1
ATOM 1511 N N . HIS B 1 28 ? 42.360 11.755 55.174 1.00 24.01 25 HIS B N 1
ATOM 1512 C CA . HIS B 1 28 ? 41.905 10.497 55.767 1.00 31.33 25 HIS B CA 1
ATOM 1513 C C . HIS B 1 28 ? 42.658 9.317 55.153 1.00 26.78 25 HIS B C 1
ATOM 1514 O O . HIS B 1 28 ? 42.984 8.364 55.846 1.00 32.35 25 HIS B O 1
ATOM 1521 N N . GLU B 1 29 ? 42.957 9.369 53.856 1.00 29.80 26 GLU B N 1
ATOM 1522 C CA . GLU B 1 29 ? 43.708 8.278 53.256 1.00 30.41 26 GLU B CA 1
ATOM 1523 C C . GLU B 1 29 ? 45.102 8.202 53.868 1.00 32.61 26 GLU B C 1
ATOM 1524 O O . GLU B 1 29 ? 45.626 7.107 54.123 1.00 32.35 26 GLU B O 1
ATOM 1530 N N . PHE B 1 30 ? 45.725 9.363 54.089 1.00 29.92 27 PHE B N 1
ATOM 1531 C CA . PHE B 1 30 ? 47.052 9.375 54.719 1.00 32.64 27 PHE B CA 1
ATOM 1532 C C . PHE B 1 30 ? 46.945 8.748 56.119 1.00 30.12 27 PHE B C 1
ATOM 1533 O O . PHE B 1 30 ? 47.783 7.904 56.527 1.00 28.14 27 PHE B O 1
ATOM 1541 N N . SER B 1 31 ? 45.900 9.118 56.848 1.00 20.53 28 SER B N 1
ATOM 1542 C CA . SER B 1 31 ? 45.765 8.567 58.212 1.00 27.73 28 SER B CA 1
ATOM 1543 C C . SER B 1 31 ? 45.664 7.019 58.144 1.00 28.63 28 SER B C 1
ATOM 1544 O O . SER B 1 31 ? 46.312 6.309 58.915 1.00 29.13 28 SER B O 1
ATOM 1547 N N . GLU B 1 32 ? 44.844 6.504 57.223 1.00 32.34 29 GLU B N 1
ATOM 1548 C CA . GLU B 1 32 ? 44.673 5.042 57.080 1.00 31.82 29 GLU B CA 1
ATOM 1549 C C . GLU B 1 32 ? 45.959 4.314 56.699 1.00 27.58 29 GLU B C 1
ATOM 1550 O O . GLU B 1 32 ? 46.306 3.320 57.337 1.00 32.34 29 GLU B O 1
ATOM 1556 N N . VAL B 1 33 ? 46.678 4.810 55.688 1.00 24.33 30 VAL B N 1
ATOM 1557 C CA . VAL B 1 33 ? 47.929 4.186 55.247 1.00 25.95 30 VAL B CA 1
ATOM 1558 C C . VAL B 1 33 ? 49.001 4.201 56.333 1.00 28.25 30 VAL B C 1
ATOM 1559 O O . VAL B 1 33 ? 49.693 3.174 56.602 1.00 28.61 30 VAL B O 1
ATOM 1563 N N . ILE B 1 34 ? 49.135 5.351 56.991 1.00 26.93 31 ILE B N 1
ATOM 1564 C CA . ILE B 1 34 ? 50.132 5.489 58.048 1.00 27.57 31 ILE B CA 1
ATOM 1565 C C . ILE B 1 34 ? 49.852 4.555 59.227 1.00 24.46 31 ILE B C 1
ATOM 1566 O O . ILE B 1 34 ? 50.766 3.890 59.737 1.00 26.94 31 ILE B O 1
ATOM 1571 N N . THR B 1 35 ? 48.597 4.468 59.641 1.00 26.20 32 THR B N 1
ATOM 1572 C CA . THR B 1 35 ? 48.288 3.603 60.764 1.00 33.65 32 THR B CA 1
ATOM 1573 C C . THR B 1 35 ? 48.559 2.122 60.427 1.00 33.99 32 THR B C 1
ATOM 1574 O O . THR B 1 35 ? 49.100 1.376 61.265 1.00 35.47 32 THR B O 1
ATOM 1578 N N . LYS B 1 36 ? 48.236 1.701 59.203 1.00 33.46 33 LYS B N 1
ATOM 1579 C CA . LYS B 1 36 ? 48.508 0.311 58.790 1.00 32.72 33 LYS B CA 1
ATOM 1580 C C . LYS B 1 36 ? 49.998 0.041 58.791 1.00 33.89 33 LYS B C 1
ATOM 1581 O O . LYS B 1 36 ? 50.436 -0.953 59.344 1.00 31.67 33 LYS B O 1
ATOM 1587 N N . LEU B 1 37 ? 50.785 0.944 58.206 1.00 31.14 34 LEU B N 1
ATOM 1588 C CA . LEU B 1 37 ? 52.235 0.766 58.178 1.00 28.79 34 LEU B CA 1
ATOM 1589 C C . LEU B 1 37 ? 52.797 0.721 59.600 1.00 31.16 34 LEU B C 1
ATOM 1590 O O . LEU B 1 37 ? 53.728 -0.029 59.870 1.00 33.84 34 LEU B O 1
ATOM 1595 N N . GLU B 1 38 ? 52.263 1.531 60.506 1.00 28.91 35 GLU B N 1
ATOM 1596 C CA . GLU B 1 38 ? 52.773 1.500 61.883 1.00 36.40 35 GLU B CA 1
ATOM 1597 C C . GLU B 1 38 ? 52.497 0.132 62.528 1.00 35.01 35 GLU B C 1
ATOM 1598 O O . GLU B 1 38 ? 53.245 -0.319 63.378 1.00 35.24 35 GLU B O 1
ATOM 1604 N N . HIS B 1 39 ? 51.440 -0.543 62.095 1.00 38.75 36 HIS B N 1
ATOM 1605 C CA . HIS B 1 39 ? 51.117 -1.848 62.659 1.00 37.30 36 HIS B CA 1
ATOM 1606 C C . HIS B 1 39 ? 52.166 -2.857 62.214 1.00 35.74 36 HIS B C 1
ATOM 1607 O O . HIS B 1 39 ? 52.319 -3.906 62.819 1.00 41.02 36 HIS B O 1
ATOM 1614 N N . SER B 1 40 ? 52.925 -2.530 61.176 1.00 34.37 37 SER B N 1
ATOM 1615 C CA . SER B 1 40 ? 53.948 -3.449 60.690 1.00 33.48 37 SER B CA 1
ATOM 1616 C C . SER B 1 40 ? 55.307 -3.274 61.354 1.00 39.52 37 SER B C 1
ATOM 1617 O O . SER B 1 40 ? 56.207 -4.080 61.145 1.00 37.11 37 SER B O 1
ATOM 1620 N N . VAL B 1 41 ? 55.450 -2.220 62.150 1.00 37.94 38 VAL B N 1
ATOM 1621 C CA . VAL B 1 41 ? 56.722 -1.926 62.777 1.00 39.02 38 VAL B CA 1
ATOM 1622 C C . VAL B 1 41 ? 57.056 -3.011 63.787 1.00 43.13 38 VAL B C 1
ATOM 1623 O O . VAL B 1 41 ? 56.228 -3.360 64.636 1.00 38.43 38 VAL B O 1
ATOM 1627 N N . GLN B 1 42 ? 58.256 -3.568 63.669 1.00 46.53 39 GLN B N 1
ATOM 1628 C CA . GLN B 1 42 ? 58.704 -4.587 64.624 1.00 56.45 39 GLN B CA 1
ATOM 1629 C C . GLN B 1 42 ? 59.781 -3.965 65.538 1.00 53.09 39 GLN B C 1
ATOM 1630 O O . GLN B 1 42 ? 59.486 -3.578 66.655 1.00 61.85 39 GLN B O 1
ATOM 1636 N N . LYS B 1 43 ? 61.011 -3.838 65.067 1.00 54.74 40 LYS B N 1
ATOM 1637 C CA . LYS B 1 43 ? 62.053 -3.224 65.887 1.00 58.46 40 LYS B CA 1
ATOM 1638 C C . LYS B 1 43 ? 62.476 -1.922 65.223 1.00 58.68 40 LYS B C 1
ATOM 1639 O O . LYS B 1 43 ? 62.334 -1.778 64.008 1.00 62.41 40 LYS B O 1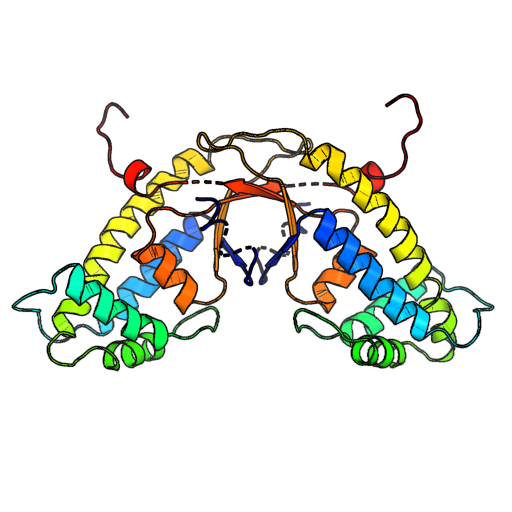
ATOM 1645 N N . GLU B 1 44 ? 62.978 -0.973 66.004 1.00 51.30 41 GLU B N 1
ATOM 1646 C CA . GLU B 1 44 ? 63.392 0.316 65.460 1.00 53.39 41 GLU B CA 1
ATOM 1647 C C . GLU B 1 44 ? 64.660 0.161 64.626 1.00 51.83 41 GLU B C 1
ATOM 1648 O O . GLU B 1 44 ? 65.452 -0.728 64.867 1.00 50.68 41 GLU B O 1
ATOM 1654 N N . PRO B 1 45 ? 64.850 1.014 63.607 1.00 54.15 42 PRO B N 1
ATOM 1655 C CA . PRO B 1 45 ? 66.043 0.946 62.745 1.00 51.32 42 PRO B CA 1
ATOM 1656 C C . PRO B 1 45 ? 67.345 1.418 63.420 1.00 54.18 42 PRO B C 1
ATOM 1657 O O . PRO B 1 45 ? 67.332 2.231 64.354 1.00 47.50 42 PRO B O 1
ATOM 1661 N N . THR B 1 46 ? 68.468 0.889 62.963 1.00 53.49 43 THR B N 1
ATOM 1662 C CA . THR B 1 46 ? 69.756 1.280 63.518 1.00 60.22 43 THR B CA 1
ATOM 1663 C C . THR B 1 46 ? 70.379 2.168 62.463 1.00 57.85 43 THR B C 1
ATOM 1664 O O . THR B 1 46 ? 70.652 3.327 62.692 1.00 60.84 43 THR B O 1
ATOM 1668 N N . SER B 1 47 ? 70.591 1.610 61.289 1.00 65.49 44 SER B N 1
ATOM 1669 C CA . SER B 1 47 ? 71.149 2.373 60.188 1.00 66.93 44 SER B CA 1
ATOM 1670 C C . SER B 1 47 ? 69.941 3.048 59.560 1.00 61.98 44 SER B C 1
ATOM 1671 O O . SER B 1 47 ? 68.825 2.822 60.008 1.00 64.31 44 SER B O 1
ATOM 1674 N N . LEU B 1 48 ? 70.159 3.867 58.537 1.00 62.64 45 LEU B N 1
ATOM 1675 C CA . LEU B 1 48 ? 69.074 4.543 57.833 1.00 60.41 45 LEU B CA 1
ATOM 1676 C C . LEU B 1 48 ? 69.438 4.757 56.367 1.00 65.81 45 LEU B C 1
ATOM 1677 O O . LEU B 1 48 ? 70.424 5.416 56.038 1.00 67.47 45 LEU B O 1
ATOM 1682 N N . LEU B 1 49 ? 68.619 4.202 55.485 1.00 64.85 46 LEU B N 1
ATOM 1683 C CA . LEU B 1 49 ? 68.870 4.251 54.049 1.00 65.72 46 LEU B CA 1
ATOM 1684 C C . LEU B 1 49 ? 69.203 5.600 53.476 1.00 63.84 46 LEU B C 1
ATOM 1685 O O . LEU B 1 49 ? 68.566 6.579 53.801 1.00 64.64 46 LEU B O 1
ATOM 1690 N N . SER B 1 50 ? 70.216 5.655 52.623 1.00 63.86 47 SER B N 1
ATOM 1691 C CA . SER B 1 50 ? 70.535 6.915 51.991 1.00 66.61 47 SER B CA 1
ATOM 1692 C C . SER B 1 50 ? 69.318 7.122 51.119 1.00 69.63 47 SER B C 1
ATOM 1693 O O . SER B 1 50 ? 68.561 6.187 50.904 1.00 73.29 47 SER B O 1
ATOM 1696 N N . GLU B 1 51 ? 69.109 8.333 50.625 1.00 75.94 48 GLU B N 1
ATOM 1697 C CA . GLU B 1 51 ? 67.959 8.598 49.766 1.00 75.97 48 GLU B CA 1
ATOM 1698 C C . GLU B 1 51 ? 68.130 7.861 48.437 1.00 76.02 48 GLU B C 1
ATOM 1699 O O . GLU B 1 51 ? 67.170 7.647 47.691 1.00 77.21 48 GLU B O 1
ATOM 1705 N N . GLU B 1 52 ? 69.365 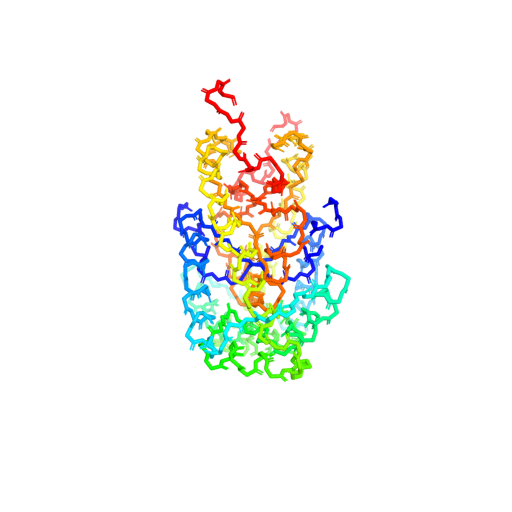7.480 48.145 1.00 70.57 49 GLU B N 1
ATOM 1706 C CA . GLU B 1 52 ? 69.667 6.752 46.924 1.00 69.95 49 GLU B CA 1
ATOM 1707 C C . GLU B 1 52 ? 69.172 5.309 47.054 1.00 68.92 49 GLU B C 1
ATOM 1708 O O . GLU B 1 52 ? 68.519 4.763 46.161 1.00 70.22 49 GLU B O 1
ATOM 1714 N N . ASN B 1 53 ? 69.491 4.689 48.179 1.00 62.41 50 ASN B N 1
ATOM 1715 C CA . ASN B 1 53 ? 69.065 3.328 48.410 1.00 59.88 50 ASN B CA 1
ATOM 1716 C C . ASN B 1 53 ? 67.620 3.267 48.846 1.00 57.70 50 ASN B C 1
ATOM 1717 O O . ASN B 1 53 ? 66.948 2.256 48.639 1.00 52.20 50 ASN B O 1
ATOM 1722 N N . TRP B 1 54 ? 67.122 4.347 49.435 1.00 51.54 51 TRP B N 1
ATOM 1723 C CA . TRP B 1 54 ? 65.740 4.330 49.863 1.00 53.04 51 TRP B CA 1
ATOM 1724 C C . TRP B 1 54 ? 64.862 4.286 48.610 1.00 52.47 51 TRP B C 1
ATOM 1725 O O . TRP B 1 54 ? 63.835 3.613 48.598 1.00 51.35 51 TRP B O 1
ATOM 1736 N N . HIS B 1 55 ? 65.295 4.968 47.550 1.00 52.35 52 HIS B N 1
ATOM 1737 C CA . HIS B 1 55 ? 64.571 4.991 46.277 1.00 56.01 52 HIS B CA 1
ATOM 1738 C C . HIS B 1 55 ? 64.497 3.620 45.602 1.00 58.18 52 HIS B C 1
ATOM 1739 O O . HIS B 1 55 ? 63.478 3.256 45.004 1.00 54.85 52 HIS B O 1
ATOM 1746 N N . LYS B 1 56 ? 65.595 2.872 45.663 1.00 57.90 53 LYS B N 1
ATOM 1747 C CA . LYS B 1 56 ? 65.624 1.546 45.074 1.00 53.60 53 LYS B CA 1
ATOM 1748 C C . LYS B 1 56 ? 64.708 0.607 45.856 1.00 51.27 53 LYS B C 1
ATOM 1749 O O . LYS B 1 56 ? 64.006 -0.211 45.256 1.00 55.75 53 LYS B O 1
ATOM 1755 N N . GLN B 1 57 ? 64.708 0.712 47.187 1.00 44.65 54 GLN B N 1
ATOM 1756 C CA . GLN B 1 57 ? 63.852 -0.135 47.987 1.00 39.81 54 GLN B CA 1
ATOM 1757 C C . GLN B 1 57 ? 62.378 0.251 47.791 1.00 45.65 54 GLN B C 1
ATOM 1758 O O . GLN B 1 57 ? 61.491 -0.623 47.750 1.00 44.13 54 GLN B O 1
ATOM 1764 N N . PHE B 1 58 ? 62.105 1.545 47.670 1.00 39.40 55 PHE B N 1
ATOM 1765 C CA . PHE B 1 58 ? 60.717 1.967 47.489 1.00 37.46 55 PHE B CA 1
ATOM 1766 C C . PHE B 1 58 ? 60.160 1.398 46.161 1.00 37.82 55 PHE B C 1
ATOM 1767 O O . PHE B 1 58 ? 58.969 1.049 46.049 1.00 32.34 55 PHE B O 1
ATOM 1775 N N . LEU B 1 59 ? 61.021 1.319 45.152 1.00 36.03 56 LEU B N 1
ATOM 1776 C CA . LEU B 1 59 ? 60.604 0.773 43.862 1.00 41.15 56 LEU B CA 1
ATOM 1777 C C . LEU B 1 59 ? 60.070 -0.660 44.005 1.00 39.00 56 LEU B C 1
ATOM 1778 O O . LEU B 1 59 ? 58.997 -1.000 43.490 1.00 41.18 56 LEU B O 1
ATOM 1783 N N . LYS B 1 60 ? 60.846 -1.488 44.703 1.00 41.55 57 LYS B N 1
ATOM 1784 C CA . LYS B 1 60 ? 60.490 -2.881 44.966 1.00 39.54 57 LYS B CA 1
ATOM 1785 C C . LYS B 1 60 ? 59.191 -2.944 45.760 1.00 41.64 57 LYS B C 1
ATOM 1786 O O . LYS B 1 60 ? 58.326 -3.766 45.464 1.00 37.47 57 LYS B O 1
ATOM 1792 N N . PHE B 1 61 ? 59.069 -2.070 46.769 1.00 37.18 58 PHE B N 1
ATOM 1793 C CA . PHE B 1 61 ? 57.885 -2.014 47.633 1.00 33.95 58 PHE B CA 1
ATOM 1794 C C . PHE B 1 61 ? 56.680 -1.679 46.785 1.00 35.88 58 PHE B C 1
ATOM 1795 O O . PHE B 1 61 ? 55.628 -2.314 46.908 1.00 33.72 58 PHE B O 1
ATOM 1803 N N . ALA B 1 62 ? 56.826 -0.671 45.926 1.00 32.71 59 ALA B N 1
ATOM 1804 C CA . ALA B 1 62 ? 55.698 -0.249 45.103 1.00 38.51 59 ALA B CA 1
ATOM 1805 C C . ALA B 1 62 ? 55.313 -1.301 44.059 1.00 35.23 59 ALA B C 1
ATOM 1806 O O . ALA B 1 62 ? 54.138 -1.476 43.748 1.00 36.06 59 ALA B O 1
ATOM 1808 N N . GLN B 1 63 ? 56.293 -1.977 43.495 1.00 37.30 60 GLN B N 1
ATOM 1809 C CA . GLN B 1 63 ? 55.964 -3.017 42.531 1.00 39.51 60 GLN B CA 1
ATOM 1810 C C . GLN B 1 63 ? 55.175 -4.142 43.201 1.00 35.08 60 GLN B C 1
ATOM 1811 O O . GLN B 1 63 ? 54.417 -4.837 42.541 1.00 39.51 60 GLN B O 1
ATOM 1817 N N . ALA B 1 64 ? 55.305 -4.299 44.516 1.00 33.50 61 ALA B N 1
ATOM 1818 C CA . ALA B 1 64 ? 54.558 -5.358 45.204 1.00 33.27 61 ALA B CA 1
ATOM 1819 C C . ALA B 1 64 ? 53.224 -4.885 45.819 1.00 35.05 61 ALA B C 1
ATOM 1820 O O . ALA B 1 64 ? 52.511 -5.646 46.487 1.00 33.60 61 ALA B O 1
ATOM 1822 N N . LEU B 1 65 ? 52.872 -3.626 45.604 1.00 32.28 62 LEU B N 1
ATOM 1823 C CA . LEU B 1 65 ? 51.594 -3.122 46.149 1.00 32.52 62 LEU B CA 1
ATOM 1824 C C . LEU B 1 65 ? 50.441 -3.425 45.175 1.00 27.61 62 LEU B C 1
ATOM 1825 O O . LEU B 1 65 ? 50.665 -3.700 44.007 1.00 27.34 62 LEU B O 1
ATOM 1830 N N . PRO B 1 66 ? 49.186 -3.396 45.650 1.00 26.70 63 PRO B N 1
ATOM 1831 C CA . PRO B 1 66 ? 48.084 -3.671 44.712 1.00 29.70 63 PRO B CA 1
ATOM 1832 C C . PRO B 1 66 ? 47.879 -2.523 43.706 1.00 32.98 63 PRO B C 1
ATOM 1833 O O . PRO B 1 66 ? 48.186 -1.361 44.019 1.00 31.55 63 PRO B O 1
ATOM 1837 N N . ALA B 1 67 ? 47.411 -2.856 42.498 1.00 23.38 64 ALA B N 1
ATOM 1838 C CA . ALA B 1 67 ? 47.079 -1.868 41.498 1.00 23.52 64 ALA B CA 1
ATOM 1839 C C . ALA B 1 67 ? 45.553 -1.769 41.607 1.00 27.85 64 ALA B C 1
ATOM 1840 O O . ALA B 1 67 ? 44.905 -1.052 40.849 1.00 27.19 64 ALA B O 1
ATOM 1842 N N . HIS B 1 68 ? 44.979 -2.505 42.561 1.00 26.66 65 HIS B N 1
ATOM 1843 C CA . HIS B 1 68 ? 43.541 -2.361 42.856 1.00 27.90 65 HIS B CA 1
ATOM 1844 C C . HIS B 1 68 ? 43.515 -0.908 43.480 1.00 32.90 65 HIS B C 1
ATOM 1845 O O . HIS B 1 68 ? 44.578 -0.316 43.734 1.00 24.63 65 HIS B O 1
ATOM 1852 N N . GLY B 1 69 ? 42.331 -0.369 43.726 1.00 26.97 66 GLY B N 1
ATOM 1853 C CA . GLY B 1 69 ? 42.219 0.988 44.238 1.00 29.91 66 GLY B CA 1
ATOM 1854 C C . GLY B 1 69 ? 42.552 1.208 45.689 1.00 36.85 66 GLY B C 1
ATOM 1855 O O . GLY B 1 69 ? 42.608 2.361 46.133 1.00 33.10 66 GLY B O 1
ATOM 1856 N N . SER B 1 70 ? 42.758 0.129 46.446 1.00 30.74 67 SER B N 1
ATOM 1857 C CA . SER B 1 70 ? 43.063 0.281 47.865 1.00 32.54 67 SER B CA 1
ATOM 1858 C C . SER B 1 70 ? 43.963 -0.841 48.326 1.00 35.80 67 SER B C 1
ATOM 1859 O O . SER B 1 70 ? 44.233 -1.764 47.558 1.00 28.78 67 SER B O 1
ATOM 1862 N N . ALA B 1 71 ? 44.424 -0.762 49.571 1.00 34.66 68 ALA B N 1
ATOM 1863 C CA . ALA B 1 71 ? 45.312 -1.785 50.110 1.00 32.06 68 ALA B CA 1
ATOM 1864 C C . ALA B 1 71 ? 44.955 -2.027 51.579 1.00 35.13 68 ALA B C 1
ATOM 1865 O O . ALA B 1 71 ? 44.736 -1.084 52.334 1.00 35.37 68 ALA B O 1
ATOM 1867 N N . SER B 1 72 ? 44.893 -3.296 51.977 1.00 31.01 69 SER B N 1
ATOM 1868 C CA . SER B 1 72 ? 44.599 -3.656 53.356 1.00 29.57 69 SER B CA 1
ATOM 1869 C C . SER B 1 72 ? 45.975 -3.717 54.053 1.00 25.86 69 SER B C 1
ATOM 1870 O O . SER B 1 72 ? 46.993 -3.645 53.384 1.00 30.09 69 SER B O 1
ATOM 1873 N N . TRP B 1 73 ? 45.997 -3.856 55.377 1.00 33.11 70 TRP B N 1
ATOM 1874 C CA . TRP B 1 73 ? 47.252 -3.940 56.111 1.00 34.72 70 TRP B CA 1
ATOM 1875 C C . TRP B 1 73 ? 48.067 -5.093 55.532 1.00 33.38 70 TRP B C 1
ATOM 1876 O O . TRP B 1 73 ? 49.279 -4.967 55.246 1.00 31.45 70 TRP B O 1
ATOM 1887 N N . LEU B 1 74 ? 47.402 -6.239 55.378 1.00 32.77 71 LEU B N 1
ATOM 1888 C CA . LEU B 1 74 ? 48.100 -7.397 54.819 1.00 32.53 71 LEU B CA 1
ATOM 1889 C C . LEU B 1 74 ? 48.765 -7.066 53.481 1.00 31.35 71 LEU B C 1
ATOM 1890 O O . LEU B 1 74 ? 49.923 -7.437 53.252 1.00 34.94 71 LEU B O 1
ATOM 1895 N N . ASN B 1 75 ? 48.033 -6.392 52.578 1.00 31.67 72 ASN B N 1
ATOM 1896 C CA . ASN B 1 75 ? 48.630 -6.009 51.288 1.00 32.05 72 ASN B CA 1
ATOM 1897 C C . ASN B 1 75 ? 49.914 -5.169 51.504 1.00 37.61 72 ASN B C 1
ATOM 1898 O O . ASN B 1 75 ? 50.914 -5.338 50.788 1.00 38.06 72 ASN B O 1
ATOM 1903 N N . LEU B 1 76 ? 49.853 -4.225 52.450 1.00 33.32 73 LEU B N 1
ATOM 1904 C CA . LEU B 1 76 ? 51.013 -3.350 52.744 1.00 31.47 73 LEU B CA 1
ATOM 1905 C C . LEU B 1 76 ? 52.165 -4.152 53.360 1.00 29.64 73 LEU B C 1
ATOM 1906 O O . LEU B 1 76 ? 53.343 -4.009 52.956 1.00 32.26 73 LEU B O 1
ATOM 1911 N N . ASP B 1 77 ? 51.816 -5.006 54.324 1.00 29.63 74 ASP B N 1
ATOM 1912 C CA . ASP B 1 77 ? 52.835 -5.817 54.992 1.00 39.15 74 ASP B CA 1
ATOM 1913 C C . ASP B 1 77 ? 53.462 -6.810 54.017 1.00 41.32 74 ASP B C 1
ATOM 1914 O O . ASP B 1 77 ? 54.677 -7.046 54.063 1.00 42.41 74 ASP B O 1
ATOM 1919 N N . ASP B 1 78 ? 52.657 -7.371 53.110 1.00 39.46 75 ASP B N 1
ATOM 1920 C CA . ASP B 1 78 ? 53.235 -8.275 52.110 1.00 42.17 75 ASP B CA 1
ATOM 1921 C C . ASP B 1 78 ? 54.240 -7.499 51.230 1.00 42.48 75 ASP B C 1
ATOM 1922 O O . ASP B 1 78 ? 55.346 -7.984 50.926 1.00 39.06 75 ASP B O 1
ATOM 1927 N N . ALA B 1 79 ? 53.867 -6.273 50.851 1.00 34.73 76 ALA B N 1
ATOM 1928 C CA . ALA B 1 79 ? 54.747 -5.449 50.008 1.00 35.47 76 ALA B CA 1
ATOM 1929 C C . ALA B 1 79 ? 56.030 -5.110 50.741 1.00 35.62 76 ALA B C 1
ATOM 1930 O O . ALA B 1 79 ? 57.094 -4.991 50.110 1.00 36.52 76 ALA B O 1
ATOM 1932 N N . LEU B 1 80 ? 55.952 -4.946 52.061 1.00 35.08 77 LEU B N 1
ATOM 1933 C CA . LEU B 1 80 ? 57.172 -4.667 52.818 1.00 41.08 77 LEU B CA 1
ATOM 1934 C C . LEU B 1 80 ? 58.217 -5.783 52.624 1.00 42.14 77 LEU B C 1
ATOM 1935 O O . LEU B 1 80 ? 59.425 -5.513 52.576 1.00 37.63 77 LEU B O 1
ATOM 1940 N N . GLN B 1 81 ? 57.746 -7.022 52.465 1.00 42.64 78 GLN B N 1
ATOM 1941 C CA . GLN B 1 81 ? 58.651 -8.166 52.277 1.00 46.62 78 GLN B CA 1
ATOM 1942 C C . GLN B 1 81 ? 59.480 -8.130 51.006 1.00 45.76 78 GLN B C 1
ATOM 1943 O O . GLN B 1 81 ? 60.510 -8.785 50.937 1.00 49.30 78 GLN B O 1
ATOM 1949 N N . ALA B 1 82 ? 59.034 -7.386 49.991 1.00 45.05 79 ALA B N 1
ATOM 1950 C CA . ALA B 1 82 ? 59.799 -7.292 48.748 1.00 41.36 79 ALA B CA 1
ATOM 1951 C C . ALA B 1 82 ? 61.042 -6.458 48.987 1.00 44.21 79 ALA B C 1
ATOM 1952 O O . ALA B 1 82 ? 61.959 -6.428 48.157 1.00 42.10 79 ALA B O 1
ATOM 1954 N N . VAL B 1 83 ? 61.064 -5.768 50.123 1.00 41.03 80 VAL B N 1
ATOM 1955 C CA . VAL B 1 83 ? 62.207 -4.926 50.480 1.00 47.03 80 VAL B CA 1
ATOM 1956 C C . VAL B 1 83 ? 63.327 -5.809 51.050 1.00 41.73 80 VAL B C 1
ATOM 1957 O O . VAL B 1 83 ? 63.066 -6.701 51.826 1.00 41.78 80 VAL B O 1
ATOM 1961 N N . VAL B 1 84 ? 64.562 -5.584 50.618 1.00 50.85 81 VAL B N 1
ATOM 1962 C CA . VAL B 1 84 ? 65.684 -6.369 51.126 1.00 52.53 81 VAL B CA 1
ATOM 1963 C C . VAL B 1 84 ? 65.567 -6.412 52.640 1.00 55.27 81 VAL B C 1
ATOM 1964 O O . VAL B 1 84 ? 65.391 -5.376 53.298 1.00 52.59 81 VAL B O 1
ATOM 1968 N N . GLY B 1 85 ? 65.657 -7.624 53.180 1.00 53.41 82 GLY B N 1
ATOM 1969 C CA . GLY B 1 85 ? 65.511 -7.844 54.602 1.00 52.92 82 GLY B CA 1
ATOM 1970 C C . GLY B 1 85 ? 66.321 -6.999 55.559 1.00 58.19 82 GLY B C 1
ATOM 1971 O O . GLY B 1 85 ? 65.788 -6.497 56.556 1.00 58.46 82 GLY B O 1
ATOM 1972 N N . ASN B 1 86 ? 67.608 -6.849 55.284 1.00 56.18 83 ASN B N 1
ATOM 1973 C CA . ASN B 1 86 ? 68.463 -6.086 56.176 1.00 59.01 83 ASN B CA 1
ATOM 1974 C C . ASN B 1 86 ? 68.037 -4.633 56.245 1.00 57.77 83 ASN B C 1
ATOM 1975 O O . ASN B 1 86 ? 68.246 -3.983 57.260 1.00 61.28 83 ASN B O 1
ATOM 1980 N N . SER B 1 87 ? 67.418 -4.142 55.173 1.00 57.96 84 SER B N 1
ATOM 1981 C CA . SER B 1 87 ? 66.978 -2.743 55.069 1.00 55.51 84 SER B CA 1
ATOM 1982 C C . SER B 1 87 ? 65.495 -2.480 55.383 1.00 55.22 84 SER B C 1
ATOM 1983 O O . SER B 1 87 ? 65.060 -1.323 55.419 1.00 51.83 84 SER B O 1
ATOM 1986 N N . ARG B 1 88 ? 64.734 -3.542 55.614 1.00 49.28 85 ARG B N 1
ATOM 1987 C CA . ARG B 1 88 ? 63.306 -3.419 55.861 1.00 49.85 85 ARG B CA 1
ATOM 1988 C C . ARG B 1 88 ? 62.940 -2.446 56.975 1.00 49.47 85 ARG B C 1
ATOM 1989 O O . ARG B 1 88 ? 62.105 -1.561 56.781 1.00 45.28 85 ARG B O 1
ATOM 1997 N N . SER B 1 89 ? 63.557 -2.608 58.139 1.00 42.75 86 SER B N 1
ATOM 1998 C CA . SER B 1 89 ? 63.273 -1.733 59.271 1.00 46.42 86 SER B CA 1
ATOM 1999 C C . SER B 1 89 ? 63.463 -0.251 58.980 1.00 45.88 86 SER B C 1
ATOM 2000 O O . SER B 1 89 ? 62.637 0.583 59.386 1.00 47.41 86 SER B O 1
ATOM 2003 N N . ALA B 1 90 ? 64.570 0.055 58.311 1.00 44.19 87 ALA B N 1
ATOM 2004 C CA . ALA B 1 90 ? 64.921 1.412 57.959 1.00 43.41 87 ALA B CA 1
ATOM 2005 C C . ALA B 1 90 ? 63.928 1.934 56.934 1.00 42.71 87 ALA B C 1
ATOM 2006 O O . ALA B 1 90 ? 63.378 3.026 57.082 1.00 39.76 87 ALA B O 1
ATOM 2008 N N . PHE B 1 91 ? 63.703 1.145 55.896 1.00 37.01 88 PHE B N 1
ATOM 2009 C CA . PHE B 1 91 ? 62.763 1.522 54.866 1.00 32.86 88 PHE B CA 1
ATOM 2010 C C . PHE B 1 91 ? 61.440 1.942 55.464 1.00 33.29 88 PHE B C 1
ATOM 2011 O O . PHE B 1 91 ? 60.936 3.023 55.159 1.00 34.36 88 PHE B O 1
ATOM 2019 N N . LEU B 1 92 ? 60.893 1.070 56.304 1.00 27.78 89 LEU B N 1
ATOM 2020 C CA . LEU B 1 92 ? 59.603 1.267 56.935 1.00 33.37 89 LEU B CA 1
ATOM 2021 C C . LEU B 1 92 ? 59.498 2.516 57.835 1.00 38.14 89 LEU B C 1
ATOM 2022 O O . LEU B 1 92 ? 58.519 3.261 57.748 1.00 32.27 89 LEU B O 1
ATOM 2027 N N A HIS B 1 93 ? 60.477 2.750 58.705 0.50 33.60 90 HIS B N 1
ATOM 2028 N N B HIS B 1 93 ? 60.508 2.725 58.680 0.50 38.21 90 HIS B N 1
ATOM 2029 C CA A HIS B 1 93 ? 60.408 3.943 59.543 0.50 32.02 90 HIS B CA 1
ATOM 2030 C CA B HIS B 1 93 ? 60.577 3.888 59.570 0.50 39.86 90 HIS B CA 1
ATOM 2031 C C A HIS B 1 93 ? 60.583 5.209 58.702 0.50 28.87 90 HIS B C 1
ATOM 2032 C C B HIS B 1 93 ? 60.624 5.171 58.736 0.50 35.42 90 HIS B C 1
ATOM 2033 O O A HIS B 1 93 ? 59.929 6.225 58.953 0.50 33.59 90 HIS B O 1
ATOM 2034 O O B HIS B 1 93 ? 59.931 6.149 59.025 0.50 38.74 90 HIS B O 1
ATOM 2047 N N . GLN B 1 94 ? 61.441 5.146 57.691 1.00 34.37 91 GLN B N 1
ATOM 2048 C CA . GLN B 1 94 ? 61.623 6.285 56.793 1.00 36.97 91 GLN B CA 1
ATOM 2049 C C . GLN B 1 94 ? 60.388 6.579 55.955 1.00 40.84 91 GLN B C 1
ATOM 2050 O O . GLN B 1 94 ? 60.102 7.741 55.656 1.00 36.89 91 GLN B O 1
ATOM 2056 N N . LEU B 1 95 ? 59.666 5.519 55.566 1.00 38.41 92 LEU B N 1
ATOM 2057 C CA . LEU B 1 95 ? 58.450 5.655 54.770 1.00 36.83 92 LEU B CA 1
ATOM 2058 C C . LEU B 1 95 ? 57.374 6.369 55.630 1.00 31.13 92 LEU B C 1
ATOM 2059 O O . LEU B 1 95 ? 56.625 7.228 55.161 1.00 32.23 92 LEU B O 1
ATOM 2064 N N . ILE B 1 96 ? 57.258 5.929 56.870 1.00 27.58 93 ILE B N 1
ATOM 2065 C CA . ILE B 1 96 ? 56.304 6.498 57.804 1.00 33.10 93 ILE B CA 1
ATOM 2066 C C . ILE B 1 96 ? 56.650 7.993 58.052 1.00 34.39 93 ILE B C 1
ATOM 2067 O O . ILE B 1 96 ? 55.773 8.860 58.002 1.00 30.62 93 ILE B O 1
ATOM 2072 N N . ALA B 1 97 ? 57.921 8.296 58.303 1.00 31.92 94 ALA B N 1
ATOM 2073 C CA . ALA B 1 97 ? 58.311 9.697 58.539 1.00 30.72 94 ALA B CA 1
ATOM 2074 C C . ALA B 1 97 ? 57.976 10.551 57.313 1.00 25.58 94 ALA B C 1
ATOM 2075 O O . ALA B 1 97 ? 57.380 11.612 57.455 1.00 35.39 94 ALA B O 1
ATOM 2077 N N . LYS B 1 98 ? 58.328 10.084 56.115 1.00 28.64 95 LYS B N 1
ATOM 2078 C CA . LYS B 1 98 ? 58.020 10.839 54.901 1.00 31.43 95 LYS B CA 1
ATOM 2079 C C . LYS B 1 98 ? 56.530 11.059 54.744 1.00 32.13 95 LYS B C 1
ATOM 2080 O O . LYS B 1 98 ? 56.105 12.134 54.340 1.00 29.03 95 LYS B O 1
ATOM 2086 N N . LEU B 1 99 ? 55.726 10.039 55.036 1.00 31.12 96 LEU B N 1
ATOM 2087 C CA . LEU B 1 99 ? 54.267 10.194 54.897 1.00 30.63 96 LEU B CA 1
ATOM 2088 C C . LEU B 1 99 ? 53.712 11.142 55.960 1.00 28.16 96 LEU B C 1
ATOM 2089 O O . LEU B 1 99 ? 52.841 11.976 55.667 1.00 30.28 96 LEU B O 1
ATOM 2094 N N . LYS B 1 100 ? 54.182 11.002 57.201 1.00 25.04 97 LYS B N 1
ATOM 2095 C CA . LYS B 1 100 ? 53.700 11.887 58.282 1.00 30.46 97 LYS B CA 1
ATOM 2096 C C . LYS B 1 100 ? 54.037 13.393 57.996 1.00 31.31 97 LYS B C 1
ATOM 2097 O O . LYS B 1 100 ? 53.266 14.301 58.308 1.00 29.43 97 LYS B O 1
ATOM 2103 N N . SER B 1 101 ? 55.153 13.631 57.334 1.00 26.80 98 SER B N 1
ATOM 2104 C CA . SER B 1 101 ? 55.565 15.003 56.998 1.00 31.35 98 SER B CA 1
ATOM 2105 C C . SER B 1 101 ? 54.616 15.587 55.921 1.00 35.18 98 SER B C 1
ATOM 2106 O O . SER B 1 101 ? 54.168 16.721 56.059 1.00 32.23 98 SER B O 1
ATOM 2109 N N . ARG B 1 102 ? 54.274 14.817 54.876 1.00 29.85 99 ARG B N 1
ATOM 2110 C CA . ARG B 1 102 ? 53.340 15.325 53.865 1.00 30.44 99 ARG B CA 1
ATOM 2111 C C . ARG B 1 102 ? 51.956 15.288 54.390 1.00 28.35 99 ARG B C 1
ATOM 2112 O O . ARG B 1 102 ? 51.095 16.025 53.917 1.00 30.54 99 ARG B O 1
ATOM 2120 N N . HIS B 1 103 ? 51.708 14.429 55.369 1.00 30.75 100 HIS B N 1
ATOM 2121 C CA . HIS B 1 103 ? 50.363 14.362 55.921 1.00 28.32 100 HIS B CA 1
ATOM 2122 C C . HIS B 1 103 ? 49.995 15.770 56.434 1.00 31.13 100 HIS B C 1
ATOM 2123 O O . HIS B 1 103 ? 48.887 16.261 56.189 1.00 28.76 100 HIS B O 1
ATOM 2130 N N . LEU B 1 104 ? 50.920 16.409 57.144 1.00 30.98 101 LEU B N 1
ATOM 2131 C CA . LEU B 1 104 ? 50.688 17.769 57.685 1.00 35.45 101 LEU B CA 1
ATOM 2132 C C . LEU B 1 104 ? 50.497 18.784 56.544 1.00 31.92 101 LEU B C 1
ATOM 2133 O O . LEU B 1 104 ? 49.633 19.668 56.588 1.00 32.32 101 LEU B O 1
ATOM 2138 N N . GLN B 1 105 ? 51.294 18.629 55.505 1.00 30.23 102 GLN B N 1
ATOM 2139 C CA . GLN B 1 105 ? 51.208 19.521 54.359 1.00 27.63 102 GLN B CA 1
ATOM 2140 C C . GLN B 1 105 ? 49.892 19.467 53.600 1.00 35.47 102 GLN B C 1
ATOM 2141 O O . GLN B 1 105 ? 49.490 20.494 53.025 1.00 30.09 102 GLN B O 1
ATOM 2147 N N . VAL B 1 106 ? 49.161 18.330 53.625 1.00 32.25 103 VAL B N 1
ATOM 2148 C CA . VAL B 1 106 ? 47.938 18.347 52.836 1.00 34.19 103 VAL B CA 1
ATOM 2149 C C . VAL B 1 106 ? 46.916 19.315 53.411 1.00 34.27 103 VAL B C 1
ATOM 2150 O O . VAL B 1 106 ? 46.072 19.824 52.684 1.00 29.48 103 VAL B O 1
ATOM 2154 N N . LEU B 1 107 ? 47.028 19.601 54.706 1.00 40.91 104 LEU B N 1
ATOM 2155 C CA . LEU B 1 107 ? 46.131 20.567 55.373 1.00 43.69 104 LEU B CA 1
ATOM 2156 C C . LEU B 1 107 ? 46.232 21.961 54.709 1.00 35.23 104 LEU B C 1
ATOM 2157 O O . LEU B 1 107 ? 45.261 22.705 54.667 1.00 35.69 104 LEU B O 1
ATOM 2162 N N . GLU B 1 108 ? 47.401 22.296 54.176 1.00 37.84 105 GLU B N 1
ATOM 2163 C CA . GLU B 1 108 ? 47.578 23.584 53.494 1.00 38.88 105 GLU B CA 1
ATOM 2164 C C . GLU B 1 108 ? 46.771 23.675 52.195 1.00 41.64 105 GLU B C 1
ATOM 2165 O O . GLU B 1 108 ? 46.625 24.791 51.653 1.00 34.42 105 GLU B O 1
ATOM 2171 N N . LEU B 1 109 ? 46.260 22.544 51.673 1.00 31.36 106 LEU B N 1
ATOM 2172 C CA . LEU B 1 109 ? 45.458 22.604 50.435 1.00 34.38 106 LEU B CA 1
ATOM 2173 C C . LEU B 1 109 ? 44.107 23.238 50.698 1.00 35.04 106 LEU B C 1
ATOM 2174 O O . LEU B 1 109 ? 43.402 23.613 49.761 1.00 36.96 106 LEU B O 1
ATOM 2179 N N . ASN B 1 110 ? 43.708 23.340 51.959 1.00 35.13 107 ASN B N 1
ATOM 2180 C CA . ASN B 1 110 ? 42.406 23.953 52.240 1.00 41.97 107 ASN B CA 1
ATOM 2181 C C . ASN B 1 110 ? 42.413 25.439 51.895 1.00 43.83 107 ASN B C 1
ATOM 2182 O O . ASN B 1 110 ? 41.362 26.039 51.671 1.00 48.62 107 ASN B O 1
ATOM 2187 N N . LYS B 1 111 ? 43.606 26.017 51.823 1.00 42.79 108 LYS B N 1
ATOM 2188 C CA . LYS B 1 111 ? 43.758 27.430 51.467 1.00 51.26 108 LYS B CA 1
ATOM 2189 C C . LYS B 1 111 ? 43.373 27.562 49.996 1.00 47.62 108 LYS B C 1
ATOM 2190 O O . LYS B 1 111 ? 42.377 28.189 49.648 1.00 51.64 108 LYS B O 1
ATOM 2196 N N . ILE B 1 112 ? 44.172 26.939 49.146 1.00 46.77 109 ILE B N 1
ATOM 2197 C CA . ILE B 1 112 ? 43.956 26.931 47.703 1.00 48.06 109 ILE B CA 1
ATOM 2198 C C . ILE B 1 112 ? 42.538 26.468 47.359 1.00 43.80 109 ILE B C 1
ATOM 2199 O O . ILE B 1 112 ? 41.831 27.118 46.587 1.00 45.95 109 ILE B O 1
ATOM 2204 N N . GLY B 1 113 ? 42.133 25.351 47.960 1.00 38.88 110 GLY B N 1
ATOM 2205 C CA . GLY B 1 113 ? 40.824 24.782 47.721 1.00 33.69 110 GLY B CA 1
ATOM 2206 C C . GLY B 1 113 ? 39.636 25.622 48.136 1.00 47.72 110 GLY B C 1
ATOM 2207 O O . GLY B 1 113 ? 38.520 25.317 47.740 1.00 51.07 110 GLY B O 1
ATOM 2208 N N . SER B 1 114 ? 39.861 26.676 48.916 1.00 48.49 111 SER B N 1
ATOM 2209 C CA . SER B 1 114 ? 38.787 27.551 49.384 1.00 49.33 111 SER B CA 1
ATOM 2210 C C . SER B 1 114 ? 38.571 28.738 48.466 1.00 50.12 111 SER B C 1
ATOM 2211 O O . SER B 1 114 ? 37.501 29.343 48.483 1.00 55.38 111 SER B O 1
ATOM 2214 N N . GLU B 1 115 ? 39.596 29.086 47.695 1.00 47.08 112 GLU B N 1
ATOM 2215 C CA . GLU B 1 115 ? 39.501 30.205 46.769 1.00 52.41 112 GLU B CA 1
ATOM 2216 C C . GLU B 1 115 ? 38.354 29.940 45.829 1.00 56.95 112 GLU B C 1
ATOM 2217 O O . GLU B 1 115 ? 38.334 28.929 45.137 1.00 57.14 112 GLU B O 1
ATOM 2223 N N . PRO B 1 116 ? 37.362 30.834 45.801 1.00 61.65 113 PRO B N 1
ATOM 2224 C CA . PRO B 1 116 ? 36.251 30.560 44.892 1.00 62.64 113 PRO B CA 1
ATOM 2225 C C . PRO B 1 116 ? 36.653 30.697 43.433 1.00 61.83 113 PRO B C 1
ATOM 2226 O O . PRO B 1 116 ? 37.591 31.434 43.089 1.00 58.81 113 PRO B O 1
ATOM 2230 N N . LEU B 1 117 ? 35.970 29.934 42.586 1.00 57.79 114 LEU B N 1
ATOM 2231 C CA . LEU B 1 117 ? 36.223 29.975 41.155 1.00 55.90 114 LEU B CA 1
ATOM 2232 C C . LEU B 1 117 ? 34.948 29.689 40.427 1.00 51.72 114 LEU B C 1
ATOM 2233 O O . LEU B 1 117 ? 34.123 28.903 40.880 1.00 53.05 114 LEU B O 1
ATOM 2238 N N . ASP B 1 118 ? 34.792 30.339 39.286 1.00 52.97 115 ASP B N 1
ATOM 2239 C CA . ASP B 1 118 ? 33.615 30.154 38.470 1.00 55.90 115 ASP B CA 1
ATOM 2240 C C . ASP B 1 118 ? 34.078 29.717 37.093 1.00 51.02 115 ASP B C 1
ATOM 2241 O O . ASP B 1 118 ? 34.986 30.302 36.510 1.00 52.30 115 ASP B O 1
ATOM 2246 N N . LEU B 1 119 ? 33.488 28.646 36.601 1.00 48.17 116 LEU B N 1
ATOM 2247 C CA . LEU B 1 119 ? 33.818 28.159 35.278 1.00 42.67 116 LEU B CA 1
ATOM 2248 C C . LEU B 1 119 ? 32.466 27.866 34.651 1.00 38.48 116 LEU B C 1
ATOM 2249 O O . LEU B 1 119 ? 31.593 27.298 35.293 1.00 39.65 116 LEU B O 1
ATOM 2254 N N . SER B 1 120 ? 32.292 28.287 33.406 1.00 37.10 117 SER B N 1
ATOM 2255 C CA . SER B 1 120 ? 31.025 28.093 32.694 1.00 39.97 117 SER B CA 1
ATOM 2256 C C . SER B 1 120 ? 29.837 28.567 33.509 1.00 37.93 117 SER B C 1
ATOM 2257 O O . SER B 1 120 ? 28.776 27.948 33.477 1.00 43.18 117 SER B O 1
ATOM 2260 N N . ASN B 1 121 ? 30.023 29.656 34.254 1.00 46.17 118 ASN B N 1
ATOM 2261 C CA . ASN B 1 121 ? 28.934 30.258 35.021 1.00 46.05 118 ASN B CA 1
ATOM 2262 C C . ASN B 1 121 ? 28.445 29.417 36.182 1.00 47.85 118 ASN B C 1
ATOM 2263 O O . ASN B 1 121 ? 27.255 29.444 36.534 1.00 47.28 118 ASN B O 1
ATOM 2268 N N . LEU B 1 122 ? 29.359 28.658 36.776 1.00 49.15 119 LEU B N 1
ATOM 2269 C CA . LEU B 1 122 ? 29.019 27.836 37.941 1.00 45.01 119 LEU B CA 1
ATOM 2270 C C . LEU B 1 122 ? 30.215 27.818 38.887 1.00 41.69 119 LEU B C 1
ATOM 2271 O O . LEU B 1 122 ? 31.356 27.995 38.461 1.00 44.61 119 LEU B O 1
ATOM 2276 N N . PRO B 1 123 ? 29.967 27.660 40.193 1.00 47.25 120 PRO B N 1
ATOM 2277 C CA . PRO B 1 123 ? 31.103 27.619 41.136 1.00 47.61 120 PRO B CA 1
ATOM 2278 C C . PRO B 1 123 ? 31.835 26.299 40.842 1.00 44.35 120 PRO B C 1
ATOM 2279 O O . PRO B 1 123 ? 31.200 25.255 40.792 1.00 41.92 120 PRO B O 1
ATOM 2283 N N . ALA B 1 124 ? 33.138 26.352 40.607 1.00 42.81 121 ALA B N 1
ATOM 2284 C CA . ALA B 1 124 ? 33.904 25.141 40.289 1.00 41.28 121 ALA B CA 1
ATOM 2285 C C . ALA B 1 124 ? 34.657 24.629 41.515 1.00 38.54 121 ALA B C 1
ATOM 2286 O O . ALA B 1 124 ? 35.663 25.212 41.934 1.00 42.99 121 ALA B O 1
ATOM 2288 N N . PRO B 1 125 ? 34.199 23.510 42.080 1.00 35.70 122 PRO B N 1
ATOM 2289 C CA . PRO B 1 125 ? 34.866 22.960 43.263 1.00 35.61 122 PRO B CA 1
ATOM 2290 C C . PRO B 1 125 ? 36.262 22.420 42.977 1.00 36.96 122 PRO B C 1
ATOM 2291 O O . PRO B 1 125 ? 36.573 22.009 41.846 1.00 36.28 122 PRO B O 1
ATOM 2295 N N . PHE B 1 126 ? 37.088 22.432 44.022 1.00 27.71 123 PHE B N 1
ATOM 2296 C CA . PHE B 1 126 ? 38.478 21.956 43.996 1.00 32.58 123 PHE B CA 1
ATOM 2297 C C . PHE B 1 126 ? 38.564 20.461 44.393 1.00 29.97 123 PHE B C 1
ATOM 2298 O O . PHE B 1 126 ? 37.900 20.061 45.332 1.00 33.30 123 PHE B O 1
ATOM 2306 N N . TYR B 1 127 ? 39.374 19.671 43.680 1.00 30.21 124 TYR B N 1
ATOM 2307 C CA . TYR B 1 127 ? 39.621 18.249 44.013 1.00 26.34 124 TYR B CA 1
ATOM 2308 C C . TYR B 1 127 ? 41.019 17.885 43.607 1.00 25.83 124 TYR B C 1
ATOM 2309 O O . TYR B 1 127 ? 41.469 18.248 42.522 1.00 30.96 124 TYR B O 1
ATOM 2318 N N . VAL B 1 128 ? 41.709 17.178 44.487 1.00 24.87 125 VAL B N 1
ATOM 2319 C CA . VAL B 1 128 ? 43.034 16.659 44.174 1.00 25.34 125 VAL B CA 1
ATOM 2320 C C . VAL B 1 128 ? 42.716 15.563 43.124 1.00 26.51 125 VAL B C 1
ATOM 2321 O O . VAL B 1 128 ? 41.663 14.953 43.174 1.00 24.95 125 VAL B O 1
ATOM 2325 N N . LEU B 1 129 ? 43.612 15.365 42.167 1.00 28.62 126 LEU B N 1
ATOM 2326 C CA . LEU B 1 129 ? 43.425 14.384 41.111 1.00 27.66 126 LEU B CA 1
ATOM 2327 C C . LEU B 1 129 ? 44.543 13.337 41.253 1.00 26.08 126 LEU B C 1
ATOM 2328 O O . LEU B 1 129 ? 45.728 13.670 41.119 1.00 26.41 126 LEU B O 1
ATOM 2333 N N . LEU B 1 130 ? 44.171 12.083 41.523 1.00 28.22 127 LEU B N 1
ATOM 2334 C CA . LEU B 1 130 ? 45.190 11.031 41.691 1.00 25.09 127 LEU B CA 1
ATOM 2335 C C . LEU B 1 130 ? 44.900 9.681 40.975 1.00 28.03 127 LEU B C 1
ATOM 2336 O O . LEU B 1 130 ? 43.762 9.403 40.599 1.00 25.52 127 LEU B O 1
ATOM 2341 N N . PRO B 1 131 ? 45.943 8.822 40.817 1.00 27.70 128 PRO B N 1
ATOM 2342 C CA . PRO B 1 131 ? 45.757 7.525 40.160 1.00 28.78 128 PRO B CA 1
ATOM 2343 C C . PRO B 1 131 ? 44.730 6.706 40.940 1.00 31.44 128 PRO B C 1
ATOM 2344 O O . PRO B 1 131 ? 44.627 6.828 42.173 1.00 28.78 128 PRO B O 1
ATOM 2348 N N . GLU B 1 132 ? 43.923 5.943 40.218 1.00 27.28 129 GLU B N 1
ATOM 2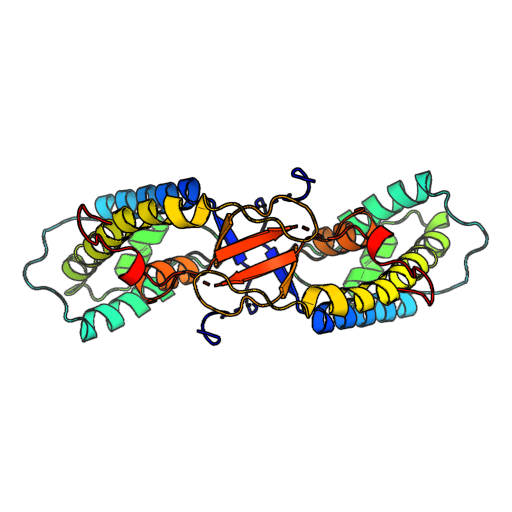349 C CA . GLU B 1 132 ? 42.948 5.049 40.860 1.00 27.92 129 GLU B CA 1
ATOM 2350 C C . GLU B 1 132 ? 43.777 3.909 41.506 1.00 27.90 129 GLU B C 1
ATOM 2351 O O . GLU B 1 132 ? 43.465 3.416 42.604 1.00 27.59 129 GLU B O 1
ATOM 2357 N N . SER B 1 133 ? 44.844 3.513 40.814 1.00 32.12 130 SER B N 1
ATOM 2358 C CA . SER B 1 133 ? 45.720 2.456 41.303 1.00 29.09 130 SER B CA 1
ATOM 2359 C C . SER B 1 133 ? 46.436 2.890 42.563 1.00 32.52 130 SER B C 1
ATOM 2360 O O . SER B 1 133 ? 47.073 3.952 42.589 1.00 26.72 130 SER B O 1
ATOM 2363 N N . PHE B 1 134 ? 46.362 2.047 43.587 1.00 30.28 131 PHE B N 1
ATOM 2364 C CA . PHE B 1 134 ? 46.997 2.329 44.865 1.00 28.41 131 PHE B CA 1
ATOM 2365 C C . PHE B 1 134 ? 48.515 2.426 44.737 1.00 34.21 131 PHE B C 1
ATOM 2366 O O . PHE B 1 134 ? 49.149 3.354 45.286 1.00 32.09 131 PHE B O 1
ATOM 2374 N N . ALA B 1 135 ? 49.124 1.484 44.016 1.00 24.99 132 ALA B N 1
ATOM 2375 C CA . ALA B 1 135 ? 50.584 1.537 43.868 1.00 27.42 132 ALA B CA 1
ATOM 2376 C C . ALA B 1 135 ? 51.029 2.822 43.161 1.00 31.03 132 ALA B C 1
ATOM 2377 O O . ALA B 1 135 ? 52.064 3.413 43.527 1.00 31.04 132 ALA B O 1
ATOM 2379 N N . ALA B 1 136 ? 50.301 3.209 42.106 1.00 28.16 133 ALA B N 1
ATOM 2380 C CA . ALA B 1 136 ? 50.628 4.423 41.341 1.00 28.43 133 ALA B CA 1
ATOM 2381 C C . ALA B 1 136 ? 50.364 5.661 42.211 1.00 27.46 133 ALA B C 1
ATOM 2382 O O . ALA B 1 136 ? 51.121 6.622 42.179 1.00 30.70 133 ALA B O 1
ATOM 2384 N N . ARG B 1 137 ? 49.295 5.620 42.989 1.00 28.56 134 ARG B N 1
ATOM 2385 C CA . ARG B 1 137 ? 48.950 6.750 43.839 1.00 29.17 134 ARG B CA 1
ATOM 2386 C C . ARG B 1 137 ? 49.929 7.016 44.983 1.00 32.75 134 ARG B C 1
ATOM 2387 O O . ARG B 1 137 ? 50.387 8.147 45.187 1.00 25.77 134 ARG B O 1
ATOM 2395 N N . ILE B 1 138 ? 50.284 5.956 45.700 1.00 27.79 135 ILE B N 1
ATOM 2396 C CA . ILE B 1 138 ? 51.177 6.088 46.828 1.00 30.05 135 ILE B CA 1
ATOM 2397 C C . ILE B 1 138 ? 52.573 6.457 46.328 1.00 35.01 135 ILE B C 1
ATOM 2398 O O . ILE B 1 138 ? 53.325 7.135 47.043 1.00 30.81 135 ILE B O 1
ATOM 2403 N N . THR B 1 139 ? 52.922 6.003 45.119 1.00 27.14 136 THR B N 1
ATOM 2404 C CA . THR B 1 139 ? 54.218 6.354 44.521 1.00 31.32 136 THR B CA 1
ATOM 2405 C C . THR B 1 139 ? 54.197 7.888 44.274 1.00 39.32 136 THR B C 1
ATOM 2406 O O . THR B 1 139 ? 55.147 8.614 44.600 1.00 28.16 136 THR B O 1
ATOM 2410 N N . LEU B 1 140 ? 53.093 8.388 43.720 1.00 30.50 137 LEU B N 1
ATOM 2411 C CA . LEU B 1 140 ? 53.016 9.810 43.444 1.00 31.95 137 LEU B CA 1
ATOM 2412 C C . LEU B 1 140 ? 53.109 10.652 44.745 1.00 35.12 137 LEU B C 1
ATOM 2413 O O . LEU B 1 140 ? 53.936 11.569 44.842 1.00 35.45 137 LEU B O 1
ATOM 2418 N N . LEU B 1 141 ? 52.288 10.312 45.738 1.00 28.92 138 LEU B N 1
ATOM 2419 C CA . LEU B 1 141 ? 52.244 11.031 47.018 1.00 32.10 138 LEU B CA 1
ATOM 2420 C C . LEU B 1 141 ? 53.557 11.008 47.767 1.00 33.01 138 LEU B C 1
ATOM 2421 O O . LEU B 1 141 ? 53.915 11.975 48.459 1.00 28.60 138 LEU B O 1
ATOM 2426 N N . VAL B 1 142 ? 54.289 9.912 47.635 1.00 32.75 139 VAL B N 1
ATOM 2427 C CA . VAL B 1 142 ? 55.544 9.823 48.340 1.00 34.44 139 VAL B CA 1
ATOM 2428 C C . VAL B 1 142 ? 56.710 10.451 47.601 1.00 41.19 139 VAL B C 1
ATOM 2429 O O . VAL B 1 142 ? 57.471 11.213 48.200 1.00 38.05 139 VAL B O 1
ATOM 2433 N N . GLN B 1 143 ? 56.841 10.202 46.301 1.00 37.38 140 GLN B N 1
ATOM 2434 C CA . GLN B 1 143 ? 58.010 10.743 45.639 1.00 40.80 140 GLN B CA 1
ATOM 2435 C C . GLN B 1 143 ? 57.932 11.866 44.630 1.00 38.29 140 GLN B C 1
ATOM 2436 O O . GLN B 1 143 ? 58.949 12.436 44.302 1.00 38.52 140 GLN B O 1
ATOM 2442 N N . ASP B 1 144 ? 56.756 12.199 44.131 1.00 35.94 141 ASP B N 1
ATOM 2443 C CA . ASP B 1 144 ? 56.696 13.313 43.203 1.00 38.41 141 ASP B CA 1
ATOM 2444 C C . ASP B 1 144 ? 56.848 14.647 43.943 1.00 41.54 141 ASP B C 1
ATOM 2445 O O . ASP B 1 144 ? 56.635 14.728 45.159 1.00 40.18 141 ASP B O 1
ATOM 2450 N N . LYS B 1 145 ? 57.203 15.687 43.194 1.00 41.75 142 LYS B N 1
ATOM 2451 C CA . LYS B 1 145 ? 57.406 17.029 43.732 1.00 44.91 142 LYS B CA 1
ATOM 2452 C C . LYS B 1 145 ? 56.117 17.822 43.707 1.00 41.48 142 LYS B C 1
ATOM 2453 O O . LYS B 1 145 ? 55.996 18.871 44.348 1.00 39.56 142 LYS B O 1
ATOM 2459 N N . ALA B 1 146 ? 55.153 17.302 42.958 1.00 39.10 143 ALA B N 1
ATOM 2460 C CA . ALA B 1 146 ? 53.877 17.965 42.795 1.00 33.97 143 ALA B CA 1
ATOM 2461 C C . ALA B 1 146 ? 52.696 17.057 42.997 1.00 34.63 143 ALA B C 1
ATOM 2462 O O . ALA B 1 146 ? 52.808 15.851 42.864 1.00 34.00 143 ALA B O 1
ATOM 2464 N N . LEU B 1 147 ? 51.555 17.668 43.290 1.00 29.67 144 LEU B N 1
ATOM 2465 C CA . LEU B 1 147 ? 50.315 16.974 43.485 1.00 26.77 144 LEU B CA 1
ATOM 2466 C C . LEU B 1 147 ? 49.303 17.585 42.504 1.00 36.43 144 LEU B C 1
ATOM 2467 O O . LEU B 1 147 ? 49.054 18.803 42.555 1.00 30.65 144 LEU B O 1
ATOM 2472 N N . PRO B 1 148 ? 48.689 16.768 41.615 1.00 29.53 145 PRO B N 1
ATOM 2473 C CA . PRO B 1 148 ? 47.736 17.413 40.695 1.00 29.83 145 PRO B CA 1
ATOM 2474 C C . PRO B 1 148 ? 46.375 17.665 41.268 1.00 31.69 145 PRO B C 1
ATOM 2475 O O . PRO B 1 148 ? 45.981 17.048 42.272 1.00 30.75 145 PRO B O 1
ATOM 2479 N N . TYR B 1 149 ? 45.644 18.592 40.638 1.00 28.79 146 TYR B N 1
ATOM 2480 C CA . TYR B 1 149 ? 44.316 18.928 41.128 1.00 30.14 146 TYR B CA 1
ATOM 2481 C C . TYR B 1 149 ? 43.507 19.497 40.009 1.00 23.20 146 TYR B C 1
ATOM 2482 O O . TYR B 1 149 ? 44.031 19.826 38.951 1.00 28.62 146 TYR B O 1
ATOM 2491 N N . VAL B 1 150 ? 42.212 19.569 40.229 1.00 26.54 147 VAL B N 1
ATOM 2492 C CA . VAL B 1 150 ? 41.340 20.077 39.207 1.00 28.44 147 VAL B CA 1
ATOM 2493 C C . VAL B 1 150 ? 40.311 20.964 39.821 1.00 28.40 147 VAL B C 1
ATOM 2494 O O . VAL B 1 150 ? 40.093 20.941 41.032 1.00 28.41 147 VAL B O 1
ATOM 2498 N N . ARG B 1 151 ? 39.683 21.741 38.946 1.00 30.08 148 ARG B N 1
ATOM 2499 C CA . ARG B 1 151 ? 38.565 22.594 39.279 1.00 28.72 148 ARG B CA 1
ATOM 2500 C C . ARG B 1 151 ? 37.518 21.971 38.370 1.00 28.65 148 ARG B C 1
ATOM 2501 O O . ARG B 1 151 ? 37.692 21.890 37.145 1.00 31.55 148 ARG B O 1
ATOM 2509 N N . VAL B 1 152 ? 36.426 21.526 38.950 1.00 33.48 149 VAL B N 1
ATOM 2510 C CA . VAL B 1 152 ? 35.421 20.855 38.166 1.00 33.54 149 VAL B CA 1
ATOM 2511 C C . VAL B 1 152 ? 34.200 21.665 37.789 1.00 35.00 149 VAL B C 1
ATOM 2512 O O . VAL B 1 152 ? 33.693 22.424 38.597 1.00 35.66 149 VAL B O 1
ATOM 2516 N N . SER B 1 153 ? 33.714 21.470 36.569 1.00 31.32 150 SER B N 1
ATOM 2517 C CA . SER B 1 153 ? 32.494 22.145 36.156 1.00 39.83 150 SER B CA 1
ATOM 2518 C C . SER B 1 153 ? 31.720 21.261 35.161 1.00 36.05 150 SER B C 1
ATOM 2519 O O . SER B 1 153 ? 31.848 20.037 35.177 1.00 37.93 150 SER B O 1
ATOM 2530 N N . GLU B 1 155 ? 29.346 21.599 31.081 1.00 35.65 152 GLU B N 1
ATOM 2531 C CA . GLU B 1 155 ? 28.793 22.384 29.971 1.00 41.79 152 GLU B CA 1
ATOM 2532 C C . GLU B 1 155 ? 27.490 21.673 29.645 1.00 36.29 152 GLU B C 1
ATOM 2533 O O . GLU B 1 155 ? 27.460 20.442 29.583 1.00 38.67 152 GLU B O 1
ATOM 2539 N N . TYR B 1 156 ? 26.386 22.411 29.542 1.00 35.93 153 TYR B N 1
ATOM 2540 C CA . TYR B 1 156 ? 25.127 21.767 29.180 1.00 26.07 153 TYR B CA 1
ATOM 2541 C C . TYR B 1 156 ? 25.188 21.563 27.679 1.00 36.70 153 TYR B C 1
ATOM 2542 O O . TYR B 1 156 ? 25.793 22.377 26.972 1.00 31.17 153 TYR B O 1
ATOM 2551 N N . TRP B 1 157 ? 24.607 20.457 27.199 1.00 39.43 154 TRP B N 1
ATOM 2552 C CA . TRP B 1 157 ? 24.606 20.171 25.784 1.00 33.80 154 TRP B CA 1
ATOM 2553 C C . TRP B 1 157 ? 23.801 21.257 25.041 1.00 36.60 154 TRP B C 1
ATOM 2554 O O . TRP B 1 157 ? 24.144 21.619 23.913 1.00 38.24 154 TRP B O 1
ATOM 2565 N N . HIS B 1 158 ? 22.743 21.768 25.663 1.00 41.55 155 HIS B N 1
ATOM 2566 C CA . HIS B 1 158 ? 21.930 22.789 24.990 1.00 43.61 155 HIS B CA 1
ATOM 2567 C C . HIS B 1 158 ? 22.764 24.021 24.631 1.00 41.55 155 HIS B C 1
ATOM 2568 O O . HIS B 1 158 ? 22.519 24.657 23.614 1.00 45.60 155 HIS B O 1
ATOM 2575 N N . ALA B 1 159 ? 23.768 24.324 25.449 1.00 34.51 156 ALA B N 1
ATOM 2576 C CA . ALA B 1 159 ? 24.653 25.461 25.249 1.00 34.91 156 ALA B CA 1
ATOM 2577 C C . ALA B 1 159 ? 25.671 25.148 24.169 1.00 42.12 156 ALA B C 1
ATOM 2578 O O . ALA B 1 159 ? 26.479 26.010 23.800 1.00 35.13 156 ALA B O 1
ATOM 2580 N N . LEU B 1 160 ? 25.650 23.903 23.683 1.00 41.61 157 LEU B N 1
ATOM 2581 C CA . LEU B 1 160 ? 26.599 23.476 22.670 1.00 37.83 157 LEU B CA 1
ATOM 2582 C C . LEU B 1 160 ? 25.909 23.412 21.333 1.00 37.05 157 LEU B C 1
ATOM 2583 O O . LEU B 1 160 ? 26.528 23.080 20.353 1.00 37.66 157 LEU B O 1
ATOM 2588 N N . GLU B 1 161 ? 24.607 23.706 21.298 1.00 43.34 158 GLU B N 1
ATOM 2589 C CA . GLU B 1 161 ? 23.893 23.692 20.025 1.00 42.91 158 GLU B CA 1
ATOM 2590 C C . GLU B 1 161 ? 24.220 24.937 19.197 1.00 38.66 158 GLU B C 1
ATOM 2591 O O . GLU B 1 161 ? 24.800 25.883 19.713 1.00 42.03 158 GLU B O 1
ATOM 2597 N N . TYR B 1 162 ? 23.876 24.915 17.911 1.00 37.88 159 TYR B N 1
ATOM 2598 C CA . TYR B 1 162 ? 24.153 26.050 17.018 1.00 41.11 159 TYR B CA 1
ATOM 2599 C C . TYR B 1 162 ? 23.285 27.245 17.413 1.00 40.86 159 TYR B C 1
ATOM 2600 O O . TYR B 1 162 ? 22.056 27.129 17.550 1.00 35.25 159 TYR B O 1
ATOM 2609 N N . LYS B 1 163 ? 23.925 28.386 17.610 1.00 42.04 160 LYS B N 1
ATOM 2610 C CA . LYS B 1 163 ? 23.157 29.563 17.984 1.00 53.19 160 LYS B CA 1
ATOM 2611 C C . LYS B 1 163 ? 23.313 30.759 17.046 1.00 54.22 160 LYS B C 1
ATOM 2612 O O . LYS B 1 163 ? 23.414 31.900 17.491 1.00 58.00 160 LYS B O 1
ATOM 2618 N N . GLY B 1 164 ? 23.361 30.484 15.746 1.00 53.81 161 GLY B N 1
ATOM 2619 C CA . GLY B 1 164 ? 23.430 31.564 14.768 1.00 56.49 161 GLY B CA 1
ATOM 2620 C C . GLY B 1 164 ? 24.785 32.127 14.397 1.00 54.22 161 GLY B C 1
ATOM 2621 O O . GLY B 1 164 ? 25.763 31.901 15.107 1.00 54.72 161 GLY B O 1
ATOM 2622 N N . GLU B 1 165 ? 24.818 32.892 13.300 1.00 54.11 162 GLU B N 1
ATOM 2623 C CA . GLU B 1 165 ? 26.048 33.485 12.763 1.00 60.34 162 GLU B CA 1
ATOM 2624 C C . GLU B 1 165 ? 26.528 34.740 13.459 1.00 59.40 162 GLU B C 1
ATOM 2625 O O . GLU B 1 165 ? 27.606 35.254 13.148 1.00 66.01 162 GLU B O 1
ATOM 2631 N N . LEU B 1 166 ? 25.725 35.248 14.382 1.00 61.32 163 LEU B N 1
ATOM 2632 C CA . LEU B 1 166 ? 26.111 36.430 15.130 1.00 67.26 163 LEU B CA 1
ATOM 2633 C C . LEU B 1 166 ? 26.549 35.953 16.515 1.00 75.36 163 LEU B C 1
ATOM 2634 O O . LEU B 1 166 ? 26.546 36.719 17.480 1.00 75.87 163 LEU B O 1
ATOM 2639 N N . ASN B 1 167 ? 26.932 34.676 16.581 1.00 80.71 164 ASN B N 1
ATOM 2640 C CA . ASN B 1 167 ? 27.376 34.023 17.812 1.00 83.13 164 ASN B CA 1
ATOM 2641 C C . ASN B 1 167 ? 26.266 33.982 18.864 1.00 84.56 164 ASN B C 1
ATOM 2642 O O . ASN B 1 167 ? 26.268 33.042 19.693 1.00 86.53 164 ASN B O 1
#

CATH classification: 1.20.272.30

Solvent-accessible surface area: 16883 Å² total

B-factor: mean 42.31, std 14.1, range [8.4, 97.17]

Sequence (318 aa):
ETDLLKVRQPVKLYSVATLFHEFSEVITKLEHSVQKEPTSLLSEENWHKQFLKFAQALPAHGSASWLNLDDALQAVVGNSRSAFLHHQLIAKLKSRHLQVLELNKIGSEPLDLSNLPAPFYVLLPESFAARITLLVQDKALPYVRVSEYWHALEYKGELNETDLLKVRQPVKLYSVATLFHEFSEVITKLEHSVQKEPTSLLSEENWHKQFLKFAQALPAHGSASWLNLDDALQAVVGNSRSAFLHHQLIAKLKSRHLQVLELNKIGSEPLDLSNLPAPFYVLLPESFAARITLLVQDKALPYVRVSEYWHALEYKGELN

Secondary structure (DSSP, 8-state):
-TTT----S-EEEE-HHHHHHHHHHHHHHHHHT--SPPSS---HHHHHHHHHHHHHTS-SSS---HHHHHHHHTTS-TTTHHHHHHHHHHHHHHHHHHHHTHHHHHHS--EETTEE--EEEEEESSHHHHHHHHHH-SB--EEEE--BGGGGS---S--/-TTT----S-EEEE-HHHHHHHHHHHHHHHHHT--S--SS---HHHHHHHHHHHHHTS-SSS---HHHHHHHHTTS-GGGHHHHHHHHHHHHHHHHHHHTTHHHHHHS--EETTEE--EEEEEESSHHHHHHHHHH-SB--EEEE--BGGGGS---TT-

Foldseek 3Di:
DVVVCVVPAAKDWADLVRVLVLLVQVLVLLVVLADDAQDDADDPVLLVVQLVQLLVQAFQAQDGDSVSNNVSLVSGPPNHRNRSSVVLSVLSVVVSVVSVVVVVVQVDWDADPRHTFGKTWMAHSGPSRRSCCSRPPPDTHMDGDDDDVVVVDDDDDPD/DVVVCCVPADKDWADLVRVLVLLVQVLVLLVVLADDADDDADDVVVLVVQLVQLLVQAFQAQDGDSVSNNVSLVSGPVVCSNNSSVVLSVLSVVVSVVSVVVVVVQVPWDADQRHTWGKTWMAHSGPSRRSCCSRDPPDTHMDTDDYDVVNVDDDDPVD

Nearest PDB structures (foldseek):
  1mw5-assembly1_A  TM=1.004E+00  e=2.679E-29  Haemophilus influenzae
  1mw5-assembly1_A  TM=1.004E+00  e=6.255E-27  Haemophilus influenzae
  1wn0-assembly1_A  TM=2.849E-01  e=4.897E+00  Zea mays
  4pac-assembly1_A  TM=2.384E-01  e=6.198E+00  Arabidopsis thaliana

Radius of gyration: 23.72 Å; Cα contacts (8 Å, |Δi|>4): 450; chains: 2; bounding box: 63×45×58 Å

InterPro domains:
  IPR037180 Hypothetical protein HI_1480 [G3DSA:1.20.272.30] (14-156)
  IPR037180 Hypothetical protein HI_1480 [SSF103277] (3-156)
  IPR060702 HI_1480 [PF22186] (4-147)